Protein 4EYS (pdb70)

Solvent-accessible surface area: 13486 Å² total

Nearest PDB structures (foldseek):
  4eys-assembly1_A  TM=1.003E+00  e=1.070E-71  Streptococcus pneumoniae
  5f9m-assembly1_A  TM=9.099E-01  e=3.967E-35  Bacillus cereus ATCC 10987
  5f5x-assembly1_A  TM=9.094E-01  e=4.756E-35  Bacillus cereus ATCC 10987
  5jyb-assembly1_B  TM=9.057E-01  e=8.148E-34  Bacillus cereus ATCC 10987
  4e5s-assembly1_B  TM=8.377E-01  e=9.237E-24  Bacillus anthracis str. Ames

Structure (mmCIF, N/CA/C/O backbone):
data_4EYS
#
_entry.id   4EYS
#
_cell.length_a   97.998
_cell.length_b   97.998
_cell.length_c   79.805
_cell.angle_alpha   90.00
_cell.angle_beta   90.00
_cell.angle_gamma   120.00
#
_symmetry.space_group_name_H-M   'P 3 2 1'
#
loop_
_entity.id
_entity.type
_entity.pdbx_description
1 polymer 'MccC family protein'
2 non-polymer 'ADENOSINE MONOPHOSPHATE'
3 non-polymer 'ACETATE ION'
4 non-polymer 'SULFATE ION'
5 water water
#
loop_
_atom_site.group_PDB
_atom_site.id
_atom_site.type_symbol
_atom_site.label_atom_id
_atom_site.label_alt_id
_atom_site.label_comp_id
_atom_site.label_asym_id
_atom_site.label_entity_id
_atom_site.label_seq_id
_atom_site.pdbx_PDB_ins_code
_atom_site.Cartn_x
_atom_site.Cartn_y
_atom_site.Cartn_z
_atom_site.occupancy
_atom_site.B_iso_or_equiv
_atom_site.auth_seq_id
_atom_site.auth_comp_id
_atom_site.auth_asym_id
_atom_site.auth_atom_id
_atom_site.pdbx_PDB_model_num
ATOM 9 N N . VAL A 1 5 ? 39.157 -13.454 30.177 1.00 39.49 2 VAL A N 1
ATOM 10 C CA . VAL A 1 5 ? 38.229 -12.548 29.519 1.00 34.83 2 VAL A CA 1
ATOM 11 C C . VAL A 1 5 ? 37.068 -13.372 28.993 1.00 30.75 2 VAL A C 1
ATOM 12 O O . VAL A 1 5 ? 37.270 -14.334 28.268 1.00 32.74 2 VAL A O 1
ATOM 16 N N . SER A 1 6 ? 35.870 -12.941 29.324 1.00 30.69 3 SER A N 1
ATOM 17 C CA . SER A 1 6 ? 34.689 -13.486 28.711 1.00 34.06 3 SER A CA 1
ATOM 18 C C . SER A 1 6 ? 33.927 -12.469 27.837 1.00 34.10 3 SER A C 1
ATOM 19 O O . SER A 1 6 ? 33.771 -12.689 26.653 1.00 40.54 3 SER A O 1
ATOM 22 N N . THR A 1 7 ? 33.527 -11.342 28.430 1.00 31.91 4 THR A N 1
ATOM 23 C CA . THR A 1 7 ? 32.876 -10.281 27.631 1.00 29.75 4 THR A CA 1
ATOM 24 C C . THR A 1 7 ? 33.908 -9.218 27.225 1.00 26.80 4 THR A C 1
ATOM 25 O O . THR A 1 7 ? 34.658 -8.701 28.048 1.00 27.22 4 THR A O 1
ATOM 29 N N . ILE A 1 8 ? 33.856 -8.921 25.946 1.00 26.92 5 ILE A N 1
ATOM 30 C CA . ILE A 1 8 ? 34.784 -7.947 25.325 1.00 26.49 5 ILE A CA 1
ATOM 31 C C . ILE A 1 8 ? 33.899 -6.852 24.703 1.00 24.38 5 ILE A C 1
ATOM 32 O O . ILE A 1 8 ? 33.099 -7.111 23.867 1.00 25.52 5 ILE A O 1
ATOM 37 N N . GLY A 1 9 ? 34.131 -5.624 25.148 1.00 23.53 6 GLY A N 1
ATOM 38 C CA . GLY A 1 9 ? 33.340 -4.469 24.714 1.00 23.50 6 GLY A CA 1
ATOM 39 C C . GLY A 1 9 ? 34.128 -3.648 23.689 1.00 22.05 6 GLY A C 1
ATOM 40 O O . GLY A 1 9 ? 35.296 -3.283 23.946 1.00 24.30 6 GLY A O 1
ATOM 41 N N . ILE A 1 10 ? 33.482 -3.395 22.565 1.00 22.75 7 ILE A N 1
ATOM 42 C CA . ILE A 1 10 ? 34.112 -2.677 21.389 1.00 21.23 7 ILE A CA 1
ATOM 43 C C . ILE A 1 10 ? 33.664 -1.219 21.463 1.00 20.04 7 ILE A C 1
ATOM 44 O O . ILE A 1 10 ? 32.485 -0.935 21.577 1.00 22.00 7 ILE A O 1
ATOM 49 N N . VAL A 1 11 ? 34.656 -0.322 21.459 1.00 18.68 8 VAL A N 1
ATOM 50 C CA . VAL A 1 11 ? 34.377 1.117 21.535 1.00 20.52 8 VAL A CA 1
ATOM 51 C C . VAL A 1 11 ? 34.972 1.794 20.326 1.00 18.46 8 VAL A C 1
ATOM 52 O O . VAL A 1 11 ? 36.092 1.445 19.910 1.00 19.65 8 VAL A O 1
ATOM 56 N N . SER A 1 12 ? 34.244 2.814 19.826 1.00 18.20 9 SER A N 1
ATOM 57 C CA . SER A 1 12 ? 34.765 3.681 18.769 1.00 18.46 9 SER A CA 1
ATOM 58 C C . SER A 1 12 ? 35.111 5.044 19.423 1.00 18.08 9 SER A C 1
ATOM 59 O O . SER A 1 12 ? 34.223 5.844 19.650 1.00 21.75 9 SER A O 1
ATOM 62 N N . LEU A 1 13 ? 36.378 5.241 19.776 1.00 16.60 10 LEU A N 1
ATOM 63 C CA . LEU A 1 13 ? 36.751 6.489 20.429 1.00 16.85 10 LEU A CA 1
ATOM 64 C C . LEU A 1 13 ? 37.388 7.473 19.472 1.00 17.56 10 LEU A C 1
ATOM 65 O O . LEU A 1 13 ? 37.612 8.630 19.900 1.00 17.17 10 LEU A O 1
ATOM 70 N N . SER A 1 14 ? 37.659 7.085 18.244 1.00 15.94 11 SER A N 1
ATOM 71 C CA . SER A 1 14 ? 38.325 7.942 17.225 1.00 15.87 11 SER A CA 1
ATOM 72 C C . SER A 1 14 ? 37.376 7.963 15.993 1.00 17.82 11 SER A C 1
ATOM 73 O O . SER A 1 14 ? 36.269 8.468 16.112 1.00 19.49 11 SER A O 1
ATOM 76 N N . SER A 1 15 ? 37.756 7.319 14.887 1.00 16.89 12 SER A N 1
ATOM 77 C CA . SER A 1 15 ? 36.880 7.293 13.719 1.00 17.07 12 SER A CA 1
ATOM 78 C C . SER A 1 15 ? 35.682 6.434 13.996 1.00 18.71 12 SER A C 1
ATOM 79 O O . SER A 1 15 ? 35.783 5.355 14.626 1.00 20.12 12 SER A O 1
ATOM 82 N N . GLY A 1 16 ? 34.580 6.833 13.426 1.00 18.88 13 GLY A N 1
ATOM 83 C CA . GLY A 1 16 ? 33.343 6.022 13.443 1.00 18.76 13 GLY A CA 1
ATOM 84 C C . GLY A 1 16 ? 33.162 4.998 12.326 1.00 19.97 13 GLY A C 1
ATOM 85 O O . GLY A 1 16 ? 32.033 4.510 12.146 1.00 19.60 13 GLY A O 1
ATOM 86 N N . ILE A 1 17 ? 34.207 4.674 11.611 1.00 20.65 14 ILE A N 1
ATOM 87 C CA . ILE A 1 17 ? 34.147 3.799 10.408 1.00 20.45 14 ILE A CA 1
ATOM 88 C C . ILE A 1 17 ? 33.404 2.430 10.640 1.00 21.12 14 ILE A C 1
ATOM 89 O O . ILE A 1 17 ? 32.805 1.977 9.685 1.00 21.67 14 ILE A O 1
ATOM 94 N N . ILE A 1 18 ? 33.455 1.815 11.820 1.00 20.77 15 ILE A N 1
ATOM 95 C CA . ILE A 1 18 ? 33.015 0.380 11.893 1.00 21.01 15 ILE A CA 1
ATOM 96 C C . ILE A 1 18 ? 31.537 0.196 11.707 1.00 24.78 15 ILE A C 1
ATOM 97 O O . ILE A 1 18 ? 31.105 -0.905 11.422 1.00 24.32 15 ILE A O 1
ATOM 102 N N . GLY A 1 19 ? 30.778 1.255 11.821 1.00 22.25 16 GLY A N 1
ATOM 103 C CA . GLY A 1 19 ? 29.351 1.222 11.575 1.00 25.86 16 GLY A CA 1
ATOM 104 C C . GLY A 1 19 ? 28.910 1.362 10.101 1.00 27.33 16 GLY A C 1
ATOM 105 O O . GLY A 1 19 ? 27.739 1.261 9.797 1.00 31.65 16 GLY A O 1
ATOM 106 N N . GLU A 1 20 ? 29.847 1.609 9.216 1.00 24.13 17 GLU A N 1
ATOM 107 C CA . GLU A 1 20 ? 29.554 1.928 7.805 1.00 25.84 17 GLU A CA 1
ATOM 108 C C . GLU A 1 20 ? 29.315 0.662 7.006 1.00 27.34 17 GLU A C 1
ATOM 109 O O . GLU A 1 20 ? 29.969 -0.342 7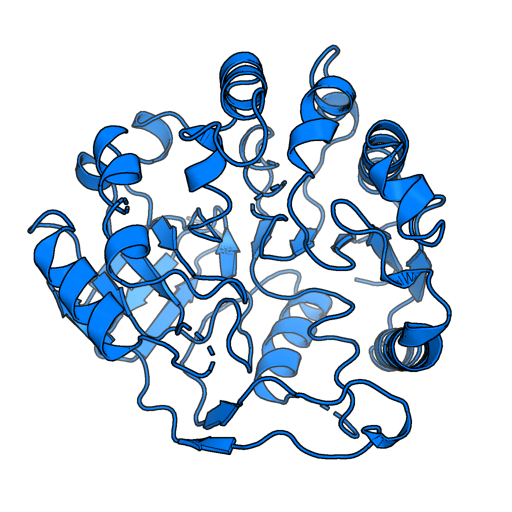.224 1.00 25.82 17 GLU A O 1
ATOM 115 N N . ASP A 1 21 ? 28.403 0.752 6.043 1.00 29.16 18 ASP A N 1
ATOM 116 C CA . ASP A 1 21 ? 28.131 -0.428 5.180 1.00 30.94 18 ASP A CA 1
ATOM 117 C C . ASP A 1 21 ? 29.355 -1.008 4.521 1.00 25.75 18 ASP A C 1
ATOM 118 O O . ASP A 1 21 ? 29.532 -2.253 4.447 1.00 27.21 18 ASP A O 1
ATOM 123 N N . PHE A 1 22 ? 30.239 -0.153 4.034 1.00 25.40 19 PHE A N 1
ATOM 124 C CA . PHE A 1 22 ? 31.350 -0.612 3.202 1.00 27.92 19 PHE A CA 1
ATOM 125 C C . PHE A 1 22 ? 32.446 -1.446 3.919 1.00 25.70 19 PHE A C 1
ATOM 126 O O . PHE A 1 22 ? 33.327 -1.975 3.243 1.00 25.52 19 PHE A O 1
ATOM 134 N N . VAL A 1 23 ? 32.424 -1.460 5.273 1.00 23.48 20 VAL A N 1
ATOM 135 C CA . VAL A 1 23 ? 33.271 -2.339 6.072 1.00 24.41 20 VAL A CA 1
ATOM 136 C C . VAL A 1 23 ? 32.522 -3.480 6.760 1.00 24.81 20 VAL A C 1
ATOM 137 O O . VAL A 1 23 ? 33.116 -4.232 7.525 1.00 25.50 20 VAL A O 1
ATOM 141 N N . LYS A 1 24 ? 31.221 -3.587 6.511 1.00 26.15 21 LYS A N 1
ATOM 142 C CA . LYS A 1 24 ? 30.381 -4.567 7.230 1.00 27.87 21 LYS A CA 1
ATOM 143 C C . LYS A 1 24 ? 30.899 -6.005 7.139 1.00 26.60 21 LYS A C 1
ATOM 144 O O . LYS A 1 24 ? 30.842 -6.750 8.099 1.00 27.82 21 LYS A O 1
ATOM 150 N N . HIS A 1 25 ? 31.419 -6.344 5.979 1.00 25.42 22 HIS A N 1
ATOM 151 C CA . HIS A 1 25 ? 32.009 -7.685 5.758 1.00 25.88 22 HIS A CA 1
ATOM 152 C C . HIS A 1 25 ? 33.199 -7.922 6.641 1.00 26.54 22 HIS A C 1
ATOM 153 O O . HIS A 1 25 ? 33.445 -9.003 7.124 1.00 28.72 22 HIS A O 1
ATOM 160 N N . GLU A 1 26 ? 33.976 -6.857 6.867 1.00 25.54 23 GLU A N 1
ATOM 161 C CA . GLU A 1 26 ? 35.117 -6.994 7.756 1.00 24.78 23 GLU A CA 1
ATOM 162 C C . GLU A 1 26 ? 34.682 -7.139 9.209 1.00 23.72 23 GLU A C 1
ATOM 163 O O . GLU A 1 26 ? 35.195 -7.952 9.961 1.00 25.12 23 GLU A O 1
ATOM 169 N N . VAL A 1 27 ? 33.774 -6.284 9.633 1.00 23.58 24 VAL A N 1
ATOM 170 C CA . VAL A 1 27 ? 33.253 -6.324 10.998 1.00 24.13 24 VAL A CA 1
ATOM 171 C C . VAL A 1 27 ? 32.618 -7.687 11.359 1.00 26.66 24 VAL A C 1
ATOM 172 O O . VAL A 1 27 ? 32.875 -8.234 12.433 1.00 26.72 24 VAL A O 1
ATOM 176 N N . ASP A 1 28 ? 31.836 -8.187 10.426 1.00 28.41 25 ASP A N 1
ATOM 177 C CA . ASP A 1 28 ? 31.096 -9.466 10.698 1.00 28.56 25 ASP A CA 1
ATOM 178 C C . ASP A 1 28 ? 32.096 -10.623 10.852 1.00 27.33 25 ASP A C 1
ATOM 179 O O . ASP A 1 28 ? 31.960 -11.451 11.733 1.00 27.10 25 ASP A O 1
ATOM 184 N N . LEU A 1 29 ? 33.171 -10.565 10.073 1.00 27.16 26 LEU A N 1
ATOM 185 C CA . LEU A 1 29 ? 34.318 -11.493 10.178 1.00 27.92 26 LEU A CA 1
ATOM 186 C C . LEU A 1 29 ? 34.984 -11.395 11.538 1.00 27.57 26 LEU A C 1
ATOM 187 O O . LEU A 1 29 ? 35.301 -12.396 12.191 1.00 28.04 26 LEU A O 1
ATOM 192 N N . GLY A 1 30 ? 35.266 -10.174 12.032 1.00 23.80 27 GLY A N 1
ATOM 193 C CA . GLY A 1 30 ? 35.892 -10.094 13.336 1.00 23.98 27 GLY A CA 1
ATOM 194 C C . GLY A 1 30 ? 35.053 -10.535 14.538 1.00 24.38 27 GLY A C 1
ATOM 195 O O . GLY A 1 30 ? 35.562 -11.083 15.511 1.00 28.89 27 GLY A O 1
ATOM 196 N N . ILE A 1 31 ? 33.786 -10.217 14.464 1.00 25.06 28 ILE A N 1
ATOM 197 C CA A ILE A 1 31 ? 32.757 -10.608 15.448 0.50 27.27 28 ILE A CA 1
ATOM 198 C CA B ILE A 1 31 ? 32.778 -10.618 15.447 0.50 27.54 28 ILE A CA 1
ATOM 199 C C . ILE A 1 31 ? 32.778 -12.146 15.584 1.00 27.91 28 ILE A C 1
ATOM 200 O O . ILE A 1 31 ? 32.831 -12.658 16.686 1.00 28.40 28 ILE A O 1
ATOM 209 N N . GLN A 1 32 ? 32.769 -12.800 14.439 1.00 27.82 29 GLN A N 1
ATOM 210 C CA . GLN A 1 32 ? 32.797 -14.315 14.376 1.00 32.25 29 GLN A CA 1
ATOM 211 C C . GLN A 1 32 ? 34.089 -14.839 14.968 1.00 30.26 29 GLN A C 1
ATOM 212 O O . GLN A 1 32 ? 34.111 -15.761 15.769 1.00 31.06 29 GLN A O 1
ATOM 218 N N . ARG A 1 33 ? 35.216 -14.183 14.649 1.00 28.35 30 ARG A N 1
ATOM 219 C CA . ARG A 1 33 ? 36.468 -14.592 15.254 1.00 29.62 30 ARG A CA 1
ATOM 220 C C . ARG A 1 33 ? 36.485 -14.452 16.772 1.00 29.46 30 ARG A C 1
ATOM 221 O O . ARG A 1 33 ? 37.099 -15.267 17.462 1.00 29.19 30 ARG A O 1
ATOM 229 N N . LEU A 1 34 ? 35.897 -13.364 17.315 1.00 28.21 31 LEU A N 1
ATOM 230 C CA . LEU A 1 34 ? 35.920 -13.148 18.740 1.00 27.51 31 LEU A CA 1
ATOM 231 C C . LEU A 1 34 ? 35.134 -14.284 19.419 1.00 30.24 31 LEU A C 1
ATOM 232 O O . LEU A 1 34 ? 35.534 -14.773 20.447 1.00 29.26 31 LEU A O 1
ATOM 237 N N . LYS A 1 35 ? 34.008 -14.601 18.829 1.00 29.08 32 LYS A N 1
ATOM 238 C CA . LYS A 1 35 ? 33.153 -15.749 19.276 1.00 30.51 32 LYS A CA 1
ATOM 239 C C . LYS A 1 35 ? 33.938 -17.064 19.283 1.00 31.20 32 LYS A C 1
ATOM 240 O O . LYS A 1 35 ? 33.978 -17.780 20.306 1.00 31.48 32 LYS A O 1
ATOM 246 N N . ASP A 1 36 ? 34.586 -17.308 18.169 1.00 30.81 33 ASP A N 1
ATOM 247 C CA . ASP A 1 36 ? 35.483 -18.510 17.983 1.00 34.19 33 ASP A CA 1
ATOM 248 C C . ASP A 1 36 ? 36.624 -18.606 18.983 1.00 38.43 33 ASP A C 1
ATOM 249 O O . ASP A 1 36 ? 37.117 -19.695 19.321 1.00 34.33 33 ASP A O 1
ATOM 254 N N . LEU A 1 37 ? 37.042 -17.460 19.501 1.00 34.52 34 LEU A N 1
ATOM 255 C CA . LEU A 1 37 ? 38.076 -17.416 20.546 1.00 32.75 34 LEU A CA 1
ATOM 256 C C . LEU A 1 37 ? 37.545 -17.609 21.982 1.00 33.57 34 LEU A C 1
ATOM 257 O O . LEU A 1 37 ? 38.297 -17.490 22.980 1.00 36.45 34 LEU A O 1
ATOM 262 N N . GLY A 1 38 ? 36.235 -17.828 22.077 1.00 34.00 35 GLY A N 1
ATOM 263 C CA . GLY A 1 38 ? 35.575 -18.003 23.343 1.00 33.31 35 GLY A CA 1
ATOM 264 C C . GLY A 1 38 ? 35.073 -16.759 24.027 1.00 33.94 35 GLY A C 1
ATOM 265 O O . GLY A 1 38 ? 34.773 -16.765 25.228 1.00 32.55 35 GLY A O 1
ATOM 266 N N . LEU A 1 39 ? 34.966 -15.686 23.244 1.00 32.03 36 LEU A N 1
ATOM 267 C CA . LEU A 1 39 ? 34.507 -14.403 23.798 1.00 28.56 36 LEU A CA 1
ATOM 268 C C . LEU A 1 39 ? 33.075 -14.088 23.456 1.00 28.57 36 LEU A C 1
ATOM 269 O O . LEU A 1 39 ? 32.507 -14.623 22.545 1.00 34.26 36 LEU A O 1
ATOM 274 N N . ASN A 1 40 ? 32.518 -13.194 24.242 1.00 31.46 37 ASN A N 1
ATOM 275 C CA . ASN A 1 40 ? 31.179 -12.621 24.038 1.00 29.89 37 ASN A CA 1
ATOM 276 C C . ASN A 1 40 ? 31.351 -11.113 23.632 1.00 27.66 37 ASN A C 1
ATOM 277 O O . ASN A 1 40 ? 31.483 -10.264 24.534 1.00 29.20 37 ASN A O 1
ATOM 282 N N . PRO A 1 41 ? 31.411 -10.847 22.330 1.00 29.66 38 PRO A N 1
ATOM 283 C CA . PRO A 1 41 ? 31.657 -9.467 21.885 1.00 27.23 38 PRO A CA 1
ATOM 284 C C . PRO A 1 41 ? 30.398 -8.664 21.934 1.00 31.52 38 PRO A C 1
ATOM 285 O O . PRO A 1 41 ? 29.323 -9.105 21.548 1.00 31.37 38 PRO A O 1
ATOM 289 N N . ILE A 1 42 ? 30.545 -7.481 22.494 1.00 26.69 39 ILE A N 1
ATOM 290 C CA . ILE A 1 42 ? 29.452 -6.538 22.528 1.00 25.15 39 ILE A CA 1
ATOM 291 C C . ILE A 1 42 ? 29.957 -5.188 22.064 1.00 27.71 39 ILE A C 1
ATOM 292 O O . ILE A 1 42 ? 31.110 -4.843 22.282 1.00 30.17 39 ILE A O 1
ATOM 297 N N . PHE A 1 43 ? 29.067 -4.484 21.392 1.00 25.43 40 PHE A N 1
ATOM 298 C CA . PHE A 1 43 ? 29.367 -3.102 20.975 1.00 24.93 40 PHE A CA 1
ATOM 299 C C . PHE A 1 43 ? 28.742 -2.150 21.955 1.00 26.24 40 PHE A C 1
ATOM 300 O O . PHE A 1 43 ? 27.581 -2.233 22.298 1.00 26.97 40 PHE A O 1
ATOM 308 N N . LEU A 1 44 ? 29.538 -1.187 22.403 1.00 22.86 41 LEU A N 1
ATOM 309 C CA . LEU A 1 44 ? 29.019 -0.183 23.274 1.00 22.53 41 LEU A CA 1
ATOM 310 C C . LEU A 1 44 ? 28.004 0.683 22.516 1.00 20.86 41 LEU A C 1
ATOM 311 O O . LEU A 1 44 ? 28.008 0.686 21.298 1.00 22.45 41 LEU A O 1
ATOM 316 N N . PRO A 1 45 ? 27.069 1.323 23.247 1.00 23.60 42 PRO A N 1
ATOM 317 C CA . PRO A 1 45 ? 25.820 1.835 22.601 1.00 24.34 42 PRO A CA 1
ATOM 318 C C . PRO A 1 45 ? 25.972 2.716 21.354 1.00 25.89 42 PRO A C 1
ATOM 319 O O . PRO A 1 45 ? 25.155 2.678 20.527 1.00 24.07 42 PRO A O 1
ATOM 323 N N . HIS A 1 46 ? 27.021 3.560 21.313 1.00 23.77 43 HIS A N 1
ATOM 324 C CA . HIS A 1 46 ? 27.247 4.486 20.182 1.00 22.09 43 HIS A CA 1
ATOM 325 C C . HIS A 1 46 ? 28.258 4.027 19.165 1.00 21.16 43 HIS A C 1
ATOM 326 O O . HIS A 1 46 ? 28.499 4.685 18.125 1.00 21.07 43 HIS A O 1
ATOM 333 N N . SER A 1 47 ? 28.894 2.849 19.410 1.00 22.59 44 SER A N 1
ATOM 334 C CA . SER A 1 47 ? 30.068 2.429 18.642 1.00 22.73 44 SER A CA 1
ATOM 335 C C . SER A 1 47 ? 29.868 2.156 17.173 1.00 21.29 44 SER A C 1
ATOM 336 O O . SER A 1 47 ? 30.797 2.194 16.388 1.00 21.28 44 SER A O 1
ATOM 339 N N . LEU A 1 48 ? 28.611 1.861 16.817 1.00 23.15 45 LEU A N 1
ATOM 340 C CA . LEU A 1 48 ? 28.221 1.559 15.470 1.00 23.73 45 LEU A CA 1
ATOM 341 C C . LEU A 1 48 ? 27.405 2.683 14.785 1.00 23.01 45 LEU A C 1
ATOM 342 O O . LEU A 1 48 ? 26.876 2.478 13.689 1.00 24.67 45 LEU A O 1
ATOM 347 N N . LYS A 1 49 ? 27.410 3.885 15.372 1.00 21.59 46 LYS A N 1
ATOM 348 C CA . LYS A 1 49 ? 26.574 4.980 14.845 1.00 23.01 46 LYS A CA 1
ATOM 349 C C . LYS A 1 49 ? 27.114 5.631 13.560 1.00 22.27 46 LYS A C 1
ATOM 350 O O . LYS A 1 49 ? 26.402 6.417 12.933 1.00 24.84 46 LYS A O 1
ATOM 356 N N . GLY A 1 50 ? 28.334 5.316 13.173 1.00 23.27 47 GLY A N 1
ATOM 357 C CA . GLY A 1 50 ? 28.900 5.710 11.906 1.00 20.43 47 GLY A CA 1
ATOM 358 C C . GLY A 1 50 ? 29.814 6.943 11.951 1.00 20.42 47 GLY A C 1
ATOM 359 O O . GLY A 1 50 ? 29.933 7.573 12.981 1.00 20.09 47 GLY A O 1
ATOM 360 N N . LEU A 1 51 ? 30.378 7.246 10.803 1.00 21.09 48 LEU A N 1
ATOM 361 C CA . LEU A 1 51 ? 31.458 8.270 10.717 1.00 19.45 48 LEU A CA 1
ATOM 362 C C . LEU A 1 51 ? 30.970 9.595 11.193 1.00 21.32 48 LEU A C 1
ATOM 363 O O . LEU A 1 51 ? 31.644 10.260 11.985 1.00 20.19 48 LEU A O 1
ATOM 368 N N . ASP A 1 52 ? 29.852 10.041 10.657 1.00 21.07 49 ASP A N 1
ATOM 369 C CA . ASP A 1 52 ? 29.430 11.416 10.924 1.00 21.81 49 ASP A CA 1
ATOM 370 C C . ASP A 1 52 ? 28.990 11.623 12.384 1.00 21.77 49 ASP A C 1
ATOM 371 O O . ASP A 1 52 ? 29.370 12.600 13.031 1.00 20.96 49 ASP A O 1
ATOM 376 N N . PHE A 1 53 ? 28.124 10.739 12.903 1.00 18.46 50 PHE A N 1
ATOM 377 C CA . PHE A 1 53 ? 27.656 10.842 14.253 1.00 21.48 50 PHE A CA 1
ATOM 378 C C . PHE A 1 53 ? 28.807 10.880 15.243 1.00 18.71 50 PHE A C 1
ATOM 379 O O . PHE A 1 53 ? 28.860 11.703 16.118 1.00 20.22 50 PHE A O 1
ATOM 387 N N . ILE A 1 54 ? 29.716 9.924 15.071 1.00 19.65 51 ILE A N 1
ATOM 388 C CA . ILE A 1 54 ? 30.857 9.763 16.015 1.00 18.25 51 ILE A CA 1
ATOM 389 C C . ILE A 1 54 ? 31.798 10.991 15.923 1.00 18.64 51 ILE A C 1
ATOM 390 O O . ILE A 1 54 ? 32.267 11.477 16.962 1.00 19.35 51 ILE A O 1
ATOM 395 N N . LYS A 1 55 ? 31.966 11.499 14.689 1.00 18.55 52 LYS A N 1
ATOM 396 C CA . LYS A 1 55 ? 32.804 12.710 14.551 1.00 18.78 52 LYS A CA 1
ATOM 397 C C . LYS A 1 55 ? 32.174 13.855 15.305 1.00 19.51 52 LYS A C 1
ATOM 398 O O . LYS A 1 55 ? 32.828 14.644 15.984 1.00 19.83 52 LYS A O 1
ATOM 404 N N . ASP A 1 56 ? 30.883 13.960 15.128 1.00 18.14 53 ASP A N 1
ATOM 405 C CA . ASP A 1 56 ? 30.168 15.125 15.673 1.00 18.92 53 ASP A CA 1
ATOM 406 C C . ASP A 1 56 ? 29.891 15.069 17.186 1.00 18.01 53 ASP A C 1
ATOM 407 O O . ASP A 1 56 ? 29.494 16.044 17.784 1.00 20.21 53 ASP A O 1
ATOM 412 N N . HIS A 1 57 ? 30.004 13.867 17.779 1.00 17.93 54 HIS A N 1
ATOM 413 C CA . HIS A 1 57 ? 29.619 13.632 19.179 1.00 19.18 54 HIS A CA 1
ATOM 414 C C . HIS A 1 57 ? 30.705 12.988 19.968 1.00 19.85 54 HIS A C 1
ATOM 415 O O . HIS A 1 57 ? 30.584 11.838 20.408 1.00 19.35 54 HIS A O 1
ATOM 422 N N . PRO A 1 58 ? 31.794 13.712 20.236 1.00 17.82 55 PRO A N 1
ATOM 423 C CA . PRO A 1 58 ? 32.848 13.150 21.144 1.00 19.42 55 PRO A CA 1
ATOM 424 C C . PRO A 1 58 ? 32.269 12.755 22.495 1.00 19.28 55 PRO A C 1
ATOM 425 O O . PRO A 1 58 ? 32.779 11.875 23.128 1.00 20.09 55 PRO A O 1
ATOM 429 N N . GLU A 1 59 ? 31.203 13.395 22.924 1.00 18.42 56 GLU A N 1
ATOM 430 C CA . GLU A 1 59 ? 30.569 13.169 24.238 1.00 19.94 56 GLU A CA 1
ATOM 431 C C . GLU A 1 59 ? 29.967 11.749 24.237 1.00 18.54 56 GLU A C 1
ATOM 432 O O . GLU A 1 59 ? 29.901 11.091 25.307 1.00 19.90 56 GLU A O 1
ATOM 438 N N . ALA A 1 60 ? 29.515 11.315 23.065 1.00 19.88 57 ALA A N 1
ATOM 439 C CA . ALA A 1 60 ? 28.927 9.953 22.959 1.00 19.21 57 ALA A CA 1
ATOM 440 C C . ALA A 1 60 ? 30.037 8.926 23.084 1.00 20.47 57 ALA A C 1
ATOM 441 O O . ALA A 1 60 ? 29.861 7.855 23.674 1.00 20.89 57 ALA A O 1
ATOM 443 N N . ARG A 1 61 ? 31.187 9.248 22.536 1.00 18.55 58 ARG A N 1
ATOM 444 C CA . ARG A 1 61 ? 32.333 8.370 22.658 1.00 18.20 58 ARG A CA 1
ATOM 445 C C . ARG A 1 61 ? 32.724 8.248 24.148 1.00 19.51 58 ARG A C 1
ATOM 446 O O . ARG A 1 61 ? 33.106 7.176 24.649 1.00 20.35 58 ARG A O 1
ATOM 454 N N . ALA A 1 62 ? 32.808 9.407 24.816 1.00 18.12 59 ALA A N 1
ATOM 455 C CA . ALA A 1 62 ? 33.163 9.490 26.232 1.00 16.60 59 ALA A CA 1
ATOM 456 C C . ALA A 1 62 ? 32.180 8.662 27.068 1.00 19.46 59 ALA A C 1
ATOM 457 O O . ALA A 1 62 ? 32.575 7.938 27.976 1.00 20.47 59 ALA A O 1
ATOM 459 N N . GLU A 1 63 ? 30.895 8.763 26.713 1.00 19.73 60 GLU A N 1
ATOM 460 C CA . GLU A 1 63 ? 29.798 8.034 27.415 1.00 22.00 60 GLU A CA 1
ATOM 461 C C . GLU A 1 63 ? 30.050 6.537 27.335 1.00 23.50 60 GLU A C 1
ATOM 462 O O . GLU A 1 63 ? 29.958 5.830 28.368 1.00 22.44 60 GLU A O 1
ATOM 468 N N . ASP A 1 64 ? 30.405 6.104 26.128 1.00 20.82 61 ASP A N 1
ATOM 469 C CA . ASP A 1 64 ? 30.716 4.678 25.835 1.00 21.97 61 ASP A CA 1
ATOM 470 C C . ASP A 1 64 ? 31.912 4.225 26.669 1.00 23.29 61 ASP A C 1
ATOM 471 O O . ASP A 1 64 ? 31.909 3.149 27.271 1.00 23.64 61 ASP A O 1
ATOM 476 N N . LEU A 1 65 ? 32.937 5.058 26.753 1.00 19.52 62 LEU A N 1
ATOM 477 C CA . LEU A 1 65 ? 34.134 4.650 27.516 1.00 19.59 62 LE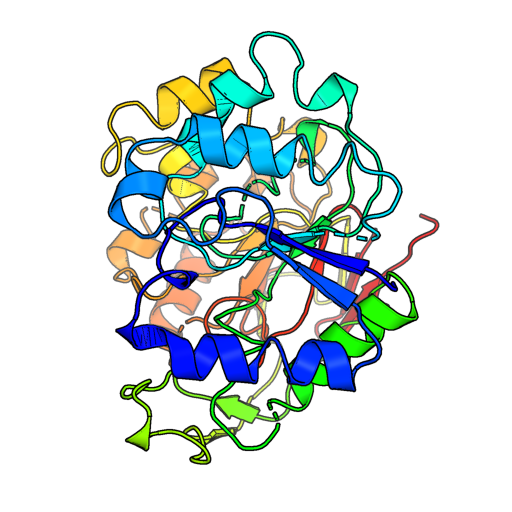U A CA 1
ATOM 478 C C . LEU A 1 65 ? 33.846 4.544 29.016 1.00 19.14 62 LEU A C 1
ATOM 479 O O . LEU A 1 65 ? 34.338 3.630 29.682 1.00 20.78 62 LEU A O 1
ATOM 484 N N . ILE A 1 66 ? 33.111 5.507 29.554 1.00 20.56 63 ILE A N 1
ATOM 485 C CA . ILE A 1 66 ? 32.736 5.570 30.946 1.00 19.45 63 ILE A CA 1
ATOM 486 C C . ILE A 1 66 ? 31.914 4.303 31.244 1.00 22.56 63 ILE A C 1
ATOM 487 O O . ILE A 1 66 ? 32.153 3.626 32.251 1.00 22.46 63 ILE A O 1
ATOM 492 N N A HIS A 1 67 ? 30.991 3.996 30.353 0.50 21.95 64 HIS A N 1
ATOM 493 N N B HIS A 1 67 ? 30.963 4.004 30.376 0.50 22.27 64 HIS A N 1
ATOM 494 C CA A HIS A 1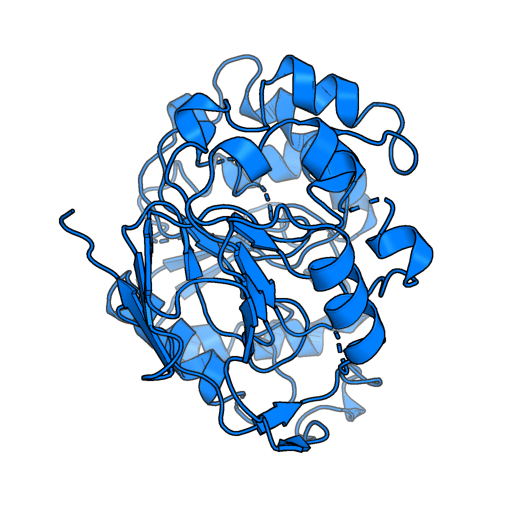 67 ? 30.143 2.782 30.515 0.50 23.78 64 HIS A CA 1
ATOM 495 C CA B HIS A 1 67 ? 30.118 2.775 30.529 0.50 24.30 64 HIS A CA 1
ATOM 496 C C A HIS A 1 67 ? 30.945 1.512 30.488 0.50 24.04 64 HIS A C 1
ATOM 497 C C B HIS A 1 67 ? 30.938 1.506 30.486 0.50 24.31 64 HIS A C 1
ATOM 498 O O A HIS A 1 67 ? 30.724 0.583 31.275 0.50 25.76 64 HIS A O 1
ATOM 499 O O B HIS A 1 67 ? 30.722 0.567 31.262 0.50 25.99 64 HIS A O 1
ATOM 512 N N . ALA A 1 68 ? 31.926 1.469 29.613 1.00 21.73 65 ALA A N 1
ATOM 513 C CA . ALA A 1 68 ? 32.785 0.255 29.433 1.00 22.09 65 ALA A CA 1
ATOM 514 C C . ALA A 1 68 ? 33.515 -0.013 30.735 1.00 25.10 65 ALA A C 1
ATOM 515 O O . ALA A 1 68 ? 33.707 -1.166 31.132 1.00 24.01 65 ALA A O 1
ATOM 517 N N . PHE A 1 69 ? 34.008 1.048 31.370 1.00 20.91 66 PHE A N 1
ATOM 518 C CA . PHE A 1 69 ? 34.790 0.903 32.643 1.00 22.78 66 PHE A CA 1
ATOM 519 C C . PHE A 1 69 ? 33.879 0.610 33.860 1.00 22.30 66 PHE A C 1
ATOM 520 O O . PHE A 1 69 ? 34.261 -0.115 34.826 1.00 22.94 66 PHE A O 1
ATOM 528 N N . SER A 1 70 ? 32.674 1.184 33.815 1.00 24.24 67 SER A N 1
ATOM 529 C CA . SER A 1 70 ? 31.760 1.140 34.924 1.00 24.16 67 SER A CA 1
ATOM 530 C C . SER A 1 70 ? 31.073 -0.230 35.022 1.00 26.38 67 SER A C 1
ATOM 531 O O . SER A 1 70 ? 30.636 -0.651 36.110 1.00 27.21 67 SER A O 1
ATOM 534 N N . ASP A 1 71 ? 30.883 -0.845 33.887 1.00 24.22 68 ASP A N 1
ATOM 535 C CA . ASP A 1 71 ? 30.096 -2.115 33.776 1.00 25.50 68 ASP A CA 1
ATOM 536 C C . ASP A 1 71 ? 30.974 -3.331 34.138 1.00 26.74 68 ASP A C 1
ATOM 537 O O . ASP A 1 71 ? 31.797 -3.782 33.368 1.00 26.35 68 ASP A O 1
ATOM 542 N N . ASP A 1 72 ? 30.691 -3.879 35.319 1.00 26.66 69 ASP A N 1
ATOM 543 C CA . ASP A 1 72 ? 31.508 -4.952 35.927 1.00 27.22 69 ASP A CA 1
ATOM 544 C C . ASP A 1 72 ? 31.512 -6.220 35.134 1.00 29.46 69 ASP A C 1
ATOM 545 O O . ASP A 1 72 ? 32.348 -7.106 35.358 1.00 30.82 69 ASP A O 1
ATOM 550 N N . SER A 1 73 ? 30.551 -6.355 34.261 1.00 26.77 70 SER A N 1
ATOM 551 C CA . SER A 1 73 ? 30.503 -7.505 33.373 1.00 31.37 70 SER A CA 1
ATOM 552 C C . SER A 1 73 ? 31.431 -7.426 32.174 1.00 34.89 70 SER A C 1
ATOM 553 O O . SER A 1 73 ? 31.661 -8.391 31.477 1.00 33.49 70 SER A O 1
ATOM 556 N N . ILE A 1 74 ? 31.948 -6.231 31.919 1.00 28.74 71 ILE A N 1
ATOM 557 C CA . ILE A 1 74 ? 32.829 -6.078 30.743 1.00 26.74 71 ILE A CA 1
ATOM 558 C C . ILE A 1 74 ? 34.221 -6.301 31.188 1.00 24.92 71 ILE A C 1
ATOM 559 O O . ILE A 1 74 ? 34.719 -5.599 32.057 1.00 27.73 71 ILE A O 1
ATOM 564 N N . ASP A 1 75 ? 34.848 -7.356 30.658 1.00 26.57 72 ASP A N 1
ATOM 565 C CA . ASP A 1 75 ? 36.174 -7.786 31.143 1.00 28.11 72 ASP A CA 1
ATOM 566 C C . ASP A 1 75 ? 37.346 -7.135 30.417 1.00 27.39 72 ASP A C 1
ATOM 567 O O . ASP A 1 75 ? 38.504 -7.067 30.902 1.00 31.85 72 ASP A O 1
ATOM 580 N N . ILE A 1 77 ? 38.199 -4.021 27.070 1.00 23.29 74 ILE A N 1
ATOM 581 C CA . ILE A 1 77 ? 37.766 -2.922 26.181 1.00 23.43 74 ILE A CA 1
ATOM 582 C C . ILE A 1 77 ? 38.739 -2.946 24.997 1.00 20.39 74 ILE A C 1
ATOM 583 O O . ILE A 1 77 ? 39.933 -2.822 25.160 1.00 21.11 74 ILE A O 1
ATOM 588 N N . LEU A 1 78 ? 38.165 -3.088 23.833 1.00 20.78 75 LEU A N 1
ATOM 589 C CA . LEU A 1 78 ? 38.871 -3.149 22.553 1.00 19.55 75 LEU A CA 1
ATOM 590 C C . LEU A 1 78 ? 38.462 -1.962 21.691 1.00 19.10 75 LEU A C 1
ATOM 591 O O . LEU A 1 78 ? 37.324 -1.798 21.324 1.00 20.56 75 LEU A O 1
ATOM 596 N N . CYS A 1 79 ? 39.441 -1.134 21.361 1.00 20.03 76 CYS A N 1
ATOM 597 C CA . CYS A 1 79 ? 39.174 -0.005 20.439 1.00 19.52 76 CYS A CA 1
ATOM 598 C C . CYS A 1 79 ? 38.941 -0.495 19.010 1.00 18.28 76 CYS A C 1
ATOM 599 O O . CYS A 1 79 ? 39.585 -1.432 18.497 1.00 19.67 76 CYS A O 1
ATOM 602 N N . ALA A 1 80 ? 37.948 0.106 18.406 1.00 19.72 77 ALA A N 1
ATOM 603 C CA . ALA A 1 80 ? 37.513 -0.231 17.041 1.00 21.37 77 ALA A CA 1
ATOM 604 C C . ALA A 1 80 ? 38.697 -0.010 16.039 1.00 20.94 77 ALA A C 1
ATOM 605 O O . ALA A 1 80 ? 39.054 -0.876 15.196 1.00 21.58 77 ALA A O 1
ATOM 607 N N . ILE A 1 81 ? 39.343 1.180 16.144 1.00 20.25 78 ILE A N 1
ATOM 608 C CA . ILE A 1 81 ? 40.238 1.730 15.154 1.00 19.66 78 ILE A CA 1
ATOM 609 C C . ILE A 1 81 ? 40.648 3.160 15.652 1.00 17.65 78 ILE A C 1
ATOM 610 O O . ILE A 1 81 ? 40.026 3.660 16.560 1.00 18.35 78 ILE A O 1
ATOM 615 N N . GLY A 1 82 ? 41.711 3.702 15.080 1.00 20.00 79 GLY A N 1
ATOM 616 C CA . GLY A 1 82 ? 42.192 5.062 15.397 1.00 20.01 79 GLY A CA 1
ATOM 617 C C . GLY A 1 82 ? 41.485 6.091 14.538 1.00 19.20 79 GLY A C 1
ATOM 618 O O . GLY A 1 82 ? 40.297 5.953 14.210 1.00 19.08 79 GLY A O 1
ATOM 619 N N . GLY A 1 83 ? 42.212 7.159 14.274 1.00 19.57 80 GLY A N 1
ATOM 620 C CA . GLY A 1 83 ? 41.620 8.342 13.725 1.00 20.29 80 GLY A CA 1
ATOM 621 C C . GLY A 1 83 ? 42.526 9.473 14.085 1.00 19.11 80 GLY A C 1
ATOM 622 O O . GLY A 1 83 ? 43.695 9.292 14.105 1.00 19.93 80 GLY A O 1
ATOM 623 N N . ASP A 1 84 ? 41.947 10.610 14.397 1.00 18.22 81 ASP A N 1
ATOM 624 C CA . ASP A 1 84 ? 42.779 11.730 14.817 1.00 18.01 81 ASP A CA 1
ATOM 625 C C . ASP A 1 84 ? 42.198 12.738 15.800 1.00 18.70 81 ASP A C 1
ATOM 626 O O . ASP A 1 84 ? 42.839 13.723 16.059 1.00 20.06 81 ASP A O 1
ATOM 631 N N . ASP A 1 85 ? 41.029 12.473 16.365 1.00 18.35 82 ASP A N 1
ATOM 632 C CA . ASP A 1 85 ? 40.411 13.475 17.214 1.00 19.30 82 ASP A CA 1
ATOM 633 C C . ASP A 1 85 ? 39.934 13.046 18.594 1.00 18.42 82 ASP A C 1
ATOM 634 O O . ASP A 1 85 ? 39.132 13.721 19.178 1.00 17.70 82 ASP A O 1
ATOM 639 N N . THR A 1 86 ? 40.424 11.919 19.099 1.00 15.49 83 THR A N 1
ATOM 640 C CA . THR A 1 86 ? 39.950 11.507 20.419 1.00 16.19 83 THR A CA 1
ATOM 641 C C . THR A 1 86 ? 40.278 12.472 21.566 1.00 17.05 83 THR A C 1
ATOM 642 O O . THR A 1 86 ? 39.719 12.407 22.625 1.00 17.06 83 THR A O 1
ATOM 646 N N . TYR A 1 87 ? 41.258 13.369 21.352 1.00 16.99 84 TYR A N 1
ATOM 647 C CA . TYR A 1 87 ? 41.498 14.467 22.317 1.00 16.24 84 TYR A CA 1
ATOM 648 C C . TYR A 1 87 ? 40.217 15.207 22.697 1.00 15.48 84 TYR A C 1
ATOM 649 O O . TYR A 1 87 ? 40.090 15.734 23.825 1.00 16.65 84 TYR A O 1
ATOM 658 N N . ARG A 1 88 ? 39.283 15.249 21.766 1.00 15.45 85 ARG A N 1
ATOM 659 C CA . ARG A 1 88 ? 38.021 15.955 22.019 1.00 15.52 85 ARG A CA 1
ATOM 660 C C . ARG A 1 88 ? 37.166 15.359 23.167 1.00 16.46 85 ARG A C 1
ATOM 661 O O . ARG A 1 88 ? 36.288 16.016 23.747 1.00 17.77 85 ARG A O 1
ATOM 669 N N . LEU A 1 89 ? 37.473 14.106 23.546 1.00 16.72 86 LEU A N 1
ATOM 670 C CA . LEU A 1 89 ? 36.779 13.536 24.659 1.00 16.86 86 LEU A CA 1
ATOM 671 C C . LEU A 1 89 ? 37.176 14.135 26.019 1.00 14.92 86 LEU A C 1
ATOM 672 O O . LEU A 1 89 ? 36.513 13.988 27.027 1.00 17.24 86 LEU A O 1
ATOM 677 N N . LEU A 1 90 ? 38.314 14.832 26.078 1.00 16.72 87 LEU A N 1
ATOM 678 C CA . LEU A 1 90 ? 38.887 15.253 27.351 1.00 18.05 87 LEU A CA 1
ATOM 679 C C . LEU A 1 90 ? 37.891 15.927 28.280 1.00 16.90 87 LEU A C 1
ATOM 680 O O . LEU A 1 90 ? 37.811 15.588 29.430 1.00 17.32 87 LEU A O 1
ATOM 685 N N . PRO A 1 91 ? 37.168 16.990 27.845 1.00 18.21 88 PRO A N 1
ATOM 686 C CA . PRO A 1 91 ? 36.280 17.609 28.824 1.00 17.48 88 PRO A CA 1
ATOM 687 C C . PRO A 1 91 ? 35.161 16.731 29.389 1.00 19.38 88 PRO A C 1
ATOM 688 O O . PRO A 1 91 ? 34.802 16.860 30.559 1.00 20.50 88 PRO A O 1
ATOM 692 N N . TYR A 1 92 ? 34.718 15.809 28.568 1.00 18.72 89 TYR A N 1
ATOM 693 C CA . TYR A 1 92 ? 33.634 14.914 28.942 1.00 20.02 89 TYR A CA 1
ATOM 694 C C . TYR A 1 92 ? 34.161 13.789 29.880 1.00 22.01 89 TYR A C 1
ATOM 695 O O . TYR A 1 92 ? 33.371 13.128 30.535 1.00 21.87 89 TYR A O 1
ATOM 704 N N . LEU A 1 93 ? 35.477 13.602 29.904 1.00 18.90 90 LEU A N 1
ATOM 705 C CA . LEU A 1 93 ? 36.112 12.572 30.780 1.00 20.33 90 LEU A CA 1
ATOM 706 C C . LEU A 1 93 ? 36.688 13.139 32.066 1.00 19.70 90 LEU A C 1
ATOM 707 O O . LEU A 1 93 ? 36.746 12.481 33.086 1.00 20.98 90 LEU A O 1
ATOM 712 N N . PHE A 1 94 ? 37.184 14.374 32.023 1.00 19.64 91 PHE A N 1
ATOM 713 C CA . PHE A 1 94 ? 37.944 14.954 33.079 1.00 19.74 91 PHE A CA 1
ATOM 714 C C . PHE A 1 94 ? 37.344 16.166 33.793 1.00 21.97 91 PHE A C 1
ATOM 715 O O . PHE A 1 94 ? 37.762 16.441 34.905 1.00 24.55 91 PHE A O 1
ATOM 723 N N . GLU A 1 95 ? 36.377 16.865 33.219 1.00 21.25 92 GLU A N 1
ATOM 724 C CA . GLU A 1 95 ? 36.062 18.165 33.822 1.00 22.51 92 GLU A CA 1
ATOM 725 C C . GLU A 1 95 ? 35.521 18.053 35.228 1.00 25.50 92 GLU A C 1
ATOM 726 O O . GLU A 1 95 ? 35.794 18.907 36.092 1.00 28.24 92 GLU A O 1
ATOM 732 N N . ASN A 1 96 ? 34.701 17.042 35.410 1.00 23.51 93 ASN A N 1
ATOM 733 C CA . ASN A 1 96 ? 34.134 16.732 36.770 1.00 26.25 93 ASN A CA 1
ATOM 734 C C . ASN A 1 96 ? 34.465 15.321 37.220 1.00 24.53 93 ASN A C 1
ATOM 735 O O . ASN A 1 96 ? 33.645 14.594 37.801 1.00 27.65 93 ASN A O 1
ATOM 740 N N . ASP A 1 97 ? 35.683 14.936 36.875 1.00 24.55 94 ASP A N 1
ATOM 741 C CA . ASP A 1 97 ? 36.178 13.581 37.246 1.00 26.04 94 ASP A CA 1
ATOM 742 C C . ASP A 1 97 ? 35.306 12.422 36.803 1.00 24.80 94 ASP A C 1
ATOM 743 O O . ASP A 1 97 ? 35.236 11.380 37.456 1.00 23.39 94 ASP A O 1
ATOM 748 N N . GLN A 1 98 ? 34.635 12.576 35.669 1.00 23.59 95 GLN A N 1
ATOM 749 C CA . GLN A 1 98 ? 33.693 11.571 35.198 1.00 22.30 95 GLN A CA 1
ATOM 750 C C . GLN A 1 98 ? 34.307 10.195 35.035 1.00 23.42 95 GLN A C 1
ATOM 751 O O . GLN A 1 98 ? 33.739 9.162 35.465 1.00 24.57 95 GLN A O 1
ATOM 757 N N . LEU A 1 99 ? 35.455 10.191 34.411 1.00 20.69 96 LEU A N 1
ATOM 758 C CA . LEU A 1 99 ? 36.124 8.898 34.144 1.00 19.08 96 LEU A CA 1
ATOM 759 C C . LEU A 1 99 ? 36.732 8.359 35.475 1.00 21.27 96 LEU A C 1
ATOM 760 O O . LEU A 1 99 ? 36.672 7.152 35.738 1.00 22.19 96 LEU A O 1
ATOM 765 N N . GLN A 1 100 ? 37.361 9.239 36.237 1.00 20.78 97 GLN A N 1
ATOM 766 C CA . GLN A 1 100 ? 37.952 8.873 37.548 1.00 21.20 97 GLN A CA 1
ATOM 767 C C . GLN A 1 100 ? 36.969 8.146 38.442 1.00 22.90 97 GLN A C 1
ATOM 768 O O . GLN A 1 100 ? 37.315 7.163 39.129 1.00 24.10 97 GLN A O 1
ATOM 774 N N . LYS A 1 101 ? 35.716 8.553 38.375 1.00 23.78 98 LYS A N 1
ATOM 775 C CA . LYS A 1 101 ? 34.712 8.030 39.266 1.00 24.81 98 LYS A CA 1
ATOM 776 C C . LYS A 1 101 ? 34.458 6.543 39.022 1.00 24.90 98 LYS A C 1
ATOM 777 O O . LYS A 1 101 ? 34.156 5.814 39.977 1.00 24.84 98 LYS A O 1
ATOM 783 N N . VAL A 1 102 ? 34.662 6.091 37.778 1.00 21.94 99 VAL A N 1
ATOM 784 C CA . VAL A 1 102 ? 34.334 4.709 37.332 1.00 22.56 99 VAL A CA 1
ATOM 785 C C . VAL A 1 102 ? 35.560 3.889 37.009 1.00 21.49 99 VAL A C 1
ATOM 786 O O . VAL A 1 102 ? 35.456 2.661 36.778 1.00 23.05 99 VAL A O 1
ATOM 790 N N . ILE A 1 103 ? 36.710 4.543 36.946 1.00 21.52 100 ILE A N 1
ATOM 791 C CA . ILE A 1 103 ? 37.932 3.902 36.466 1.00 22.71 100 ILE A CA 1
ATOM 792 C C . ILE A 1 103 ? 38.359 2.724 37.358 1.00 23.73 100 ILE A C 1
ATOM 793 O O . ILE A 1 103 ? 38.269 2.799 38.571 1.00 22.03 100 ILE A O 1
ATOM 798 N N . LYS A 1 104 ? 38.881 1.689 36.698 1.00 23.62 101 LYS A N 1
ATOM 799 C CA . LYS A 1 104 ? 39.537 0.561 37.387 1.00 24.58 101 LYS A CA 1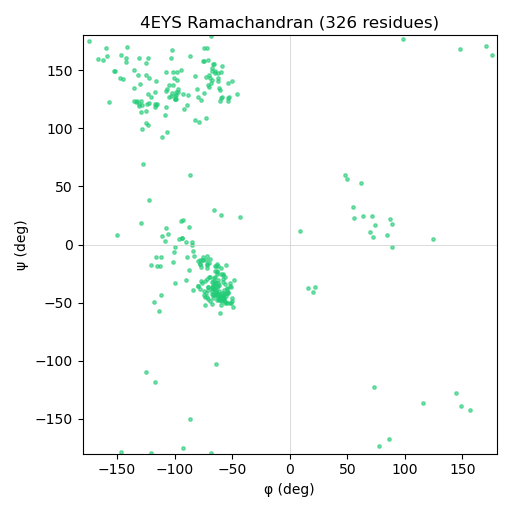
ATOM 800 C C . LYS A 1 104 ? 40.436 -0.175 36.425 1.00 24.97 101 LYS A C 1
ATOM 801 O O . LYS A 1 104 ? 40.379 0.013 35.208 1.00 22.85 101 LYS A O 1
ATOM 807 N N . GLN A 1 105 ? 41.250 -1.070 36.961 1.00 24.12 102 GLN A N 1
ATOM 808 C CA . GLN A 1 105 ? 42.123 -1.883 36.145 1.00 22.99 102 GLN A CA 1
ATOM 809 C C . GLN A 1 105 ? 41.260 -2.930 35.402 1.00 27.69 102 GLN A C 1
ATOM 810 O O . GLN A 1 105 ? 40.730 -3.868 35.966 1.00 32.49 102 GLN A O 1
ATOM 816 N N . LYS A 1 106 ? 41.132 -2.744 34.113 1.00 22.54 103 LYS A N 1
ATOM 817 C CA . LYS A 1 106 ? 40.403 -3.588 33.180 1.00 23.00 103 LYS A CA 1
ATOM 818 C C . LYS A 1 106 ? 41.266 -3.511 31.880 1.00 23.24 103 LYS A C 1
ATOM 819 O O . LYS A 1 106 ? 41.871 -2.455 31.592 1.00 22.85 103 LYS A O 1
ATOM 825 N N . ILE A 1 107 ? 41.407 -4.600 31.140 1.00 21.66 104 ILE A N 1
ATOM 826 C CA . ILE A 1 107 ? 42.204 -4.639 29.895 1.00 21.23 104 ILE A CA 1
ATOM 827 C C . ILE A 1 107 ? 41.640 -3.619 28.912 1.00 20.60 104 ILE A C 1
ATOM 828 O O . ILE A 1 107 ? 40.462 -3.597 28.657 1.00 21.75 104 ILE A O 1
ATOM 833 N N . PHE A 1 108 ? 42.532 -2.755 28.419 1.00 20.12 105 PHE A N 1
ATOM 834 C CA . PHE A 1 108 ? 42.229 -1.734 27.390 1.00 20.61 105 PHE A CA 1
ATOM 835 C C . PHE A 1 108 ? 43.274 -1.879 26.311 1.00 17.59 105 PHE A C 1
ATOM 836 O O . PHE A 1 108 ? 44.485 -1.709 26.591 1.00 19.62 105 PHE A O 1
ATOM 844 N N . LEU A 1 109 ? 42.802 -2.092 25.052 1.00 18.04 106 LEU A N 1
ATOM 845 C CA . LEU A 1 109 ? 43.657 -2.361 23.941 1.00 18.39 106 LEU A CA 1
ATOM 846 C C . LEU A 1 109 ? 43.306 -1.514 22.714 1.00 17.38 106 LEU A C 1
ATOM 847 O O . LEU A 1 109 ? 42.167 -1.419 22.302 1.00 19.33 106 LEU A O 1
ATOM 852 N N . GLY A 1 110 ? 44.306 -0.793 22.251 1.00 17.75 107 GLY A N 1
ATOM 853 C CA . GLY A 1 110 ? 44.237 -0.015 20.977 1.00 17.84 107 GLY A CA 1
ATOM 854 C C . GLY A 1 110 ? 45.545 0.630 20.592 1.00 16.52 107 GLY A C 1
ATOM 855 O O . GLY A 1 110 ? 46.567 0.469 21.263 1.00 18.22 107 GLY A O 1
ATOM 856 N N . PHE A 1 111 ? 45.580 1.260 19.405 1.00 17.39 108 PHE A N 1
ATOM 857 C CA . PHE A 1 111 ? 46.768 1.971 18.979 1.00 16.71 108 PHE A CA 1
ATOM 858 C C . PHE A 1 111 ? 46.445 3.198 18.133 1.00 17.61 108 PHE A C 1
ATOM 859 O O . PHE A 1 111 ? 45.321 3.524 17.958 1.00 19.83 108 PHE A O 1
ATOM 867 N N . SER A 1 112 ? 47.501 3.868 17.692 1.00 19.42 109 SER A N 1
ATOM 868 C CA . SER A 1 112 ? 47.361 5.016 16.767 1.00 21.28 109 SER A CA 1
ATOM 869 C C . SER A 1 112 ? 46.805 6.247 17.534 1.00 20.11 109 SER A C 1
ATOM 870 O O . SER A 1 112 ? 47.383 6.602 18.583 1.00 19.62 109 SER A O 1
ATOM 873 N N . ASP A 1 113 ? 45.673 6.848 17.142 1.00 18.06 110 ASP A N 1
ATOM 874 C CA . ASP A 1 113 ? 45.082 8.003 17.886 1.00 18.77 110 ASP A CA 1
ATOM 875 C C . ASP A 1 113 ? 44.817 7.570 19.339 1.00 18.54 110 ASP A C 1
ATOM 876 O O . ASP A 1 113 ? 44.708 8.369 20.216 1.00 16.60 110 ASP A O 1
ATOM 881 N N . THR A 1 114 ? 44.545 6.260 19.527 1.00 17.59 111 THR A N 1
ATOM 882 C CA . THR A 1 114 ? 44.297 5.725 20.882 1.00 17.10 111 THR A CA 1
ATOM 883 C C . THR A 1 114 ? 45.415 5.995 21.882 1.00 14.93 111 THR A C 1
ATOM 884 O O . THR A 1 114 ? 45.189 5.984 23.102 1.00 17.13 111 THR A O 1
ATOM 888 N N . THR A 1 115 ? 46.575 6.336 21.343 1.00 16.70 112 THR A N 1
ATOM 889 C CA . THR A 1 115 ? 47.677 6.877 22.117 1.00 18.26 112 THR A CA 1
ATOM 890 C C . THR A 1 115 ? 47.187 7.926 23.121 1.00 15.49 112 THR A C 1
ATOM 891 O O . THR A 1 115 ? 47.580 7.916 24.225 1.00 15.97 112 THR A O 1
ATOM 903 N N . ASN A 1 117 ? 44.211 8.223 24.388 1.00 15.88 114 ASN A N 1
ATOM 904 C CA . ASN A 1 117 ? 43.472 7.512 25.410 1.00 16.50 114 ASN A CA 1
ATOM 905 C C . ASN A 1 117 ? 44.380 6.734 26.402 1.00 16.50 114 ASN A C 1
ATOM 906 O O . ASN A 1 117 ? 44.124 6.671 27.551 1.00 16.96 114 ASN A O 1
ATOM 911 N N . HIS A 1 118 ? 45.451 6.180 25.895 1.00 17.01 115 HIS A N 1
ATOM 912 C CA . HIS A 1 118 ? 46.445 5.542 26.719 1.00 17.41 115 HIS A CA 1
ATOM 913 C C . HIS A 1 118 ? 47.023 6.517 27.718 1.00 17.78 115 HIS A C 1
ATOM 914 O O . HIS A 1 118 ? 47.190 6.203 28.900 1.00 17.58 115 HIS A O 1
ATOM 921 N N . LEU A 1 119 ? 47.299 7.760 27.276 1.00 17.23 116 LEU A N 1
ATOM 922 C CA . LEU A 1 119 ? 47.752 8.766 28.184 1.00 18.01 116 LEU A CA 1
ATOM 923 C C . LEU A 1 119 ? 46.695 9.175 29.242 1.00 16.96 116 LEU A C 1
ATOM 924 O O . LEU A 1 119 ? 47.011 9.425 30.426 1.00 16.69 116 LEU A O 1
ATOM 937 N N . LEU A 1 121 ? 44.387 7.237 30.404 1.00 17.89 118 LEU A N 1
ATOM 938 C CA . LEU A 1 121 ? 44.282 6.132 31.372 1.00 20.78 118 LEU A CA 1
ATOM 939 C C . LEU A 1 121 ? 45.507 6.022 32.307 1.00 19.75 118 LEU A C 1
ATOM 940 O O . LEU A 1 121 ? 45.373 5.788 33.540 1.00 18.27 118 LEU A O 1
ATOM 945 N N . HIS A 1 122 ? 46.678 6.287 31.757 1.00 18.34 119 HIS A N 1
ATOM 946 C CA . HIS A 1 122 ? 47.861 6.424 32.541 1.00 18.64 119 HIS A CA 1
ATOM 947 C C . HIS A 1 122 ? 47.710 7.468 33.623 1.00 19.89 119 HIS A C 1
ATOM 948 O O . HIS A 1 122 ? 48.077 7.238 34.747 1.00 20.15 119 HIS A O 1
ATOM 955 N N . LYS A 1 123 ? 47.132 8.600 33.275 1.00 19.27 120 LYS A N 1
ATOM 956 C CA . LYS A 1 123 ? 46.920 9.689 34.217 1.00 19.54 120 LYS A CA 1
ATOM 957 C C . LYS A 1 123 ? 46.125 9.232 35.436 1.00 20.45 120 LYS A C 1
ATOM 958 O O . LYS A 1 123 ? 46.334 9.713 36.544 1.00 22.58 120 LYS A O 1
ATOM 964 N N . LEU A 1 124 ? 45.220 8.313 35.169 1.00 19.65 121 LEU A N 1
ATOM 965 C CA . LEU A 1 124 ? 44.279 7.774 36.172 1.00 21.29 121 LEU A CA 1
ATOM 966 C C . LEU A 1 124 ? 44.790 6.496 36.846 1.00 22.16 121 LEU A C 1
ATOM 967 O O . LEU A 1 124 ? 44.086 5.903 37.642 1.00 24.52 121 LEU A O 1
ATOM 972 N N . GLY A 1 125 ? 46.013 6.116 36.537 1.00 21.80 122 GLY A N 1
ATOM 973 C CA . GLY A 1 125 ? 46.704 5.051 37.224 1.00 22.06 122 GLY A CA 1
ATOM 974 C C . GLY A 1 125 ? 46.472 3.659 36.701 1.00 23.74 122 GLY A C 1
ATOM 975 O O . GLY A 1 125 ? 46.724 2.685 37.443 1.00 28.12 122 GLY A O 1
ATOM 976 N N . ILE A 1 126 ? 46.047 3.551 35.452 1.00 21.11 123 ILE A N 1
ATOM 977 C CA . ILE A 1 126 ? 45.653 2.285 34.773 1.00 21.40 123 ILE A CA 1
ATOM 978 C C . ILE A 1 126 ? 46.798 1.839 33.844 1.00 26.59 123 ILE A C 1
ATOM 979 O O . ILE A 1 126 ? 47.387 2.644 33.065 1.00 24.80 123 ILE A O 1
ATOM 984 N N . LYS A 1 127 ? 47.164 0.563 33.983 1.00 19.55 124 LYS A N 1
ATOM 985 C CA . LYS A 1 127 ? 48.029 -0.086 33.060 1.00 20.16 124 LYS A CA 1
ATOM 986 C C . LYS A 1 127 ? 47.286 -0.529 31.811 1.00 22.87 124 LYS A C 1
ATOM 987 O O . LYS A 1 127 ? 46.263 -1.158 31.874 1.00 25.07 124 LYS A O 1
ATOM 993 N N . THR A 1 128 ? 47.776 -0.141 30.651 1.00 18.44 125 THR A N 1
ATOM 994 C CA . THR A 1 128 ? 47.047 -0.430 29.398 1.00 19.34 125 THR A CA 1
ATOM 995 C C . THR A 1 128 ? 47.888 -1.277 28.436 1.00 18.53 125 THR A C 1
ATOM 996 O O . THR A 1 128 ? 49.083 -1.569 28.700 1.00 19.01 125 THR A O 1
ATOM 1000 N N . PHE A 1 129 ? 47.303 -1.568 27.299 1.00 19.03 126 PHE A N 1
ATOM 1001 C CA . PHE A 1 129 ? 47.935 -2.408 26.269 1.00 18.53 126 PHE A CA 1
ATOM 1002 C C . PHE A 1 129 ? 47.873 -1.804 24.880 1.00 15.65 126 PHE A C 1
ATOM 1003 O O . PHE A 1 129 ? 46.784 -1.498 24.404 1.00 18.22 126 PHE A O 1
ATOM 1011 N N . TYR A 1 130 ? 49.031 -1.597 24.319 1.00 16.99 127 TYR A N 1
ATOM 1012 C CA . TYR A 1 130 ? 49.206 -0.898 23.044 1.00 16.57 127 TYR A CA 1
ATOM 1013 C C . TYR A 1 130 ? 49.435 -1.880 21.907 1.00 17.49 127 TYR A C 1
ATOM 1014 O O . TYR A 1 130 ? 50.300 -2.785 22.007 1.00 20.88 127 TYR A O 1
ATOM 1023 N N . GLY A 1 131 ? 48.778 -1.626 20.771 1.00 17.58 128 GLY A N 1
ATOM 1024 C CA . GLY A 1 131 ? 49.257 -2.131 19.510 1.00 17.93 128 GLY A CA 1
ATOM 1025 C C . GLY A 1 131 ? 48.402 -2.978 18.588 1.00 15.04 128 GLY A C 1
ATOM 1026 O O . GLY A 1 131 ? 48.791 -3.226 17.464 1.00 17.85 128 GLY A O 1
ATOM 1027 N N . GLN A 1 132 ? 47.140 -3.156 18.951 1.00 19.19 129 GLN A N 1
ATOM 1028 C CA . GLN A 1 132 ? 46.175 -3.843 18.111 1.00 18.29 129 GLN A CA 1
ATOM 1029 C C . GLN A 1 132 ? 44.820 -3.151 18.222 1.00 18.49 129 GLN A C 1
ATOM 1030 O O . GLN A 1 132 ? 44.529 -2.540 19.276 1.00 17.77 129 GLN A O 1
ATOM 1036 N N . SER A 1 133 ? 43.975 -3.315 17.219 1.00 18.74 130 SER A N 1
ATOM 1037 C CA . SER A 1 133 ? 42.604 -2.877 17.276 1.00 20.13 130 SER A CA 1
ATOM 1038 C C . SER A 1 133 ? 41.667 -3.857 16.616 1.00 20.03 130 SER A C 1
ATOM 1039 O O . SER A 1 133 ? 42.126 -4.745 15.938 1.00 20.42 130 SER A O 1
ATOM 1042 N N . PHE A 1 134 ? 40.404 -3.642 16.807 1.00 20.78 131 PHE A N 1
ATOM 1043 C CA . PHE A 1 134 ? 39.386 -4.559 16.215 1.00 20.35 131 PHE A CA 1
ATOM 1044 C C . PHE A 1 134 ? 39.464 -4.614 14.702 1.00 21.48 131 PHE A C 1
ATOM 1045 O O . PHE A 1 134 ? 39.729 -5.645 14.106 1.00 21.43 131 PHE A O 1
ATOM 1053 N N . LEU A 1 135 ? 39.301 -3.447 14.061 1.00 19.94 132 LEU A N 1
ATOM 1054 C CA . LEU A 1 135 ? 39.319 -3.404 12.599 1.00 20.19 132 LEU A CA 1
ATOM 1055 C C . LEU A 1 135 ? 40.637 -3.799 11.991 1.00 22.02 132 LEU A C 1
ATOM 1056 O O . LEU A 1 135 ? 40.692 -4.472 10.994 1.00 23.45 132 LEU A O 1
ATOM 1061 N N . ALA A 1 136 ? 41.723 -3.326 12.573 1.00 20.32 133 ALA A N 1
ATOM 1062 C CA . ALA A 1 136 ? 43.043 -3.529 12.015 1.00 21.41 133 ALA A CA 1
ATOM 1063 C C . ALA A 1 136 ? 43.571 -4.984 12.117 1.00 21.44 133 ALA A C 1
ATOM 1064 O O . ALA A 1 136 ? 44.282 -5.447 11.220 1.00 23.93 133 ALA A O 1
ATOM 1066 N N . ASP A 1 137 ? 43.236 -5.648 13.229 1.00 20.66 134 ASP A N 1
ATOM 1067 C CA . ASP A 1 137 ? 43.881 -6.965 13.572 1.00 23.49 134 ASP A CA 1
ATOM 1068 C C . ASP A 1 137 ? 42.881 -8.115 13.632 1.00 23.40 134 ASP A C 1
ATOM 1069 O O . ASP A 1 137 ? 43.076 -9.167 13.014 1.00 23.37 134 ASP A O 1
ATOM 1074 N N . ILE A 1 138 ? 41.825 -7.883 14.342 1.00 23.42 135 ILE A N 1
ATOM 1075 C CA . ILE A 1 138 ? 40.814 -8.950 14.601 1.00 23.60 135 ILE A CA 1
ATOM 1076 C C . ILE A 1 138 ? 40.028 -9.231 13.304 1.00 26.02 135 ILE A C 1
ATOM 1077 O O . ILE A 1 138 ? 39.615 -10.383 12.995 1.00 24.41 135 ILE A O 1
ATOM 1082 N N . CYS A 1 139 ? 39.893 -8.202 12.467 1.00 22.26 136 CYS A N 1
ATOM 1083 C CA . CYS A 1 139 ? 39.130 -8.293 11.201 1.00 24.27 136 CYS A CA 1
ATOM 1084 C C . CYS A 1 139 ? 40.022 -8.617 9.975 1.00 22.95 136 CYS A C 1
ATOM 1085 O O . CYS A 1 139 ? 39.665 -8.383 8.819 1.00 23.46 136 CYS A O 1
ATOM 1088 N N . GLU A 1 140 ? 41.213 -9.178 10.234 1.00 23.60 137 GLU A N 1
ATOM 1089 C CA . GLU A 1 140 ? 42.120 -9.572 9.211 1.00 24.09 137 GLU A CA 1
ATOM 1090 C C . GLU A 1 140 ? 41.355 -10.344 8.113 1.00 26.74 137 GLU A C 1
ATOM 1091 O O . GLU A 1 140 ? 40.588 -11.275 8.411 1.00 26.14 137 GLU A O 1
ATOM 1097 N N . LEU A 1 141 ? 41.551 -9.934 6.867 1.00 25.94 138 LEU A N 1
ATOM 1098 C CA . LEU A 1 141 ? 40.724 -10.449 5.750 1.00 27.45 138 LEU A CA 1
ATOM 1099 C C . LEU A 1 141 ? 41.183 -11.766 5.201 1.00 30.27 138 LEU A C 1
ATOM 1100 O O . LEU A 1 141 ? 40.498 -12.316 4.420 1.00 36.80 138 LEU A O 1
ATOM 1105 N N . ASP A 1 142 ? 42.353 -12.219 5.603 1.00 34.09 139 ASP A N 1
ATOM 1106 C CA . ASP A 1 142 ? 42.798 -13.586 5.220 1.00 33.67 139 ASP A CA 1
ATOM 1107 C C . ASP A 1 142 ? 41.918 -14.616 5.939 1.00 34.49 139 ASP A C 1
ATOM 1108 O O . ASP A 1 142 ? 40.987 -14.299 6.670 1.00 35.51 139 ASP A O 1
ATOM 1113 N N . LYS A 1 143 ? 42.171 -15.898 5.710 1.00 39.84 140 LYS A N 1
ATOM 1114 C CA . LYS A 1 143 ? 41.295 -16.919 6.342 1.00 37.55 140 LYS A CA 1
ATOM 1115 C C . LYS A 1 143 ? 41.416 -16.960 7.868 1.00 36.42 140 LYS A C 1
ATOM 1116 O O . LYS A 1 143 ? 40.442 -17.176 8.588 1.00 32.85 140 LYS A O 1
ATOM 1118 N N . GLU A 1 144 ? 42.648 -16.761 8.334 1.00 33.57 141 GLU A N 1
ATOM 1119 C CA . GLU A 1 144 ? 42.994 -16.697 9.743 1.00 30.38 141 GLU A CA 1
ATOM 1120 C C . GLU A 1 144 ? 43.552 -15.287 10.087 1.00 27.54 141 GLU A C 1
ATOM 1121 O O . GLU A 1 144 ? 44.061 -14.634 9.240 1.00 26.07 141 GLU A O 1
ATOM 1135 N N . LEU A 1 146 ? 46.533 -13.014 11.373 1.00 22.92 143 LEU A N 1
ATOM 1136 C CA . LEU A 1 146 ? 47.964 -13.157 11.254 1.00 22.49 143 LEU A CA 1
ATOM 1137 C C . LEU A 1 146 ? 48.520 -13.884 12.466 1.00 22.07 143 LEU A C 1
ATOM 1138 O O . LEU A 1 146 ? 48.305 -13.545 13.600 1.00 21.55 143 LEU A O 1
ATOM 1143 N N . ALA A 1 147 ? 49.313 -14.915 12.201 1.00 23.38 144 ALA A N 1
ATOM 1144 C CA . ALA A 1 147 ? 49.785 -15.753 13.320 1.00 25.55 144 ALA A CA 1
ATOM 1145 C C . ALA A 1 147 ? 50.446 -15.048 14.499 1.00 22.04 144 ALA A C 1
ATOM 1146 O O . ALA A 1 147 ? 50.131 -15.335 15.667 1.00 23.06 144 ALA A O 1
ATOM 1148 N N . TYR A 1 148 ? 51.419 -14.191 14.161 1.00 23.08 145 TYR A N 1
ATOM 1149 C CA . TYR A 1 148 ? 52.116 -13.390 15.162 1.00 21.85 145 TYR A CA 1
ATOM 1150 C C . TYR A 1 148 ? 51.179 -12.488 15.984 1.00 21.21 145 TYR A C 1
ATOM 1151 O O . TYR A 1 148 ? 51.246 -12.422 17.202 1.00 21.53 145 TYR A O 1
ATOM 1160 N N . SER A 1 149 ? 50.299 -11.800 15.264 1.00 22.30 146 SER A N 1
ATOM 1161 C CA . SER A 1 149 ? 49.296 -10.954 15.924 1.00 23.15 146 SER A CA 1
ATOM 1162 C C . SER A 1 149 ? 48.402 -11.765 16.886 1.00 21.36 146 SER A C 1
ATOM 1163 O O . SER A 1 149 ? 48.109 -11.410 18.007 1.00 21.63 146 SER A O 1
ATOM 1166 N N . LEU A 1 150 ? 47.964 -12.924 16.365 1.00 21.85 147 LEU A N 1
ATOM 1167 C CA . LEU A 1 150 ? 47.076 -13.818 17.116 1.00 24.24 147 LEU A CA 1
ATOM 1168 C C . LEU A 1 150 ? 47.732 -14.346 18.410 1.00 21.10 147 LEU A C 1
ATOM 1169 O O . LEU A 1 150 ? 47.085 -14.441 19.457 1.00 21.48 147 LEU A O 1
ATOM 1174 N N . HIS A 1 151 ? 49.015 -14.587 18.324 1.00 21.90 148 HIS A N 1
ATOM 1175 C CA . HIS A 1 151 ? 49.825 -15.058 19.461 1.00 23.41 148 HIS A CA 1
ATOM 1176 C C . HIS A 1 151 ? 49.647 -14.103 20.618 1.00 23.07 148 HIS A C 1
ATOM 1177 O O . HIS A 1 151 ? 49.339 -14.446 21.753 1.00 21.49 148 HIS A O 1
ATOM 1184 N N . TYR A 1 152 ? 49.820 -12.801 20.308 1.00 24.02 149 TYR A N 1
ATOM 1185 C CA . TYR A 1 152 ? 49.686 -11.793 21.376 1.00 22.19 149 TYR A CA 1
ATOM 1186 C C . TYR A 1 152 ? 48.286 -11.547 21.851 1.00 19.54 149 TYR A C 1
ATOM 1187 O O . TYR A 1 152 ? 48.060 -11.425 23.038 1.00 20.29 149 TYR A O 1
ATOM 1196 N N . PHE A 1 153 ? 47.326 -11.489 20.936 1.00 20.01 150 PHE A N 1
ATOM 1197 C CA . PHE A 1 153 ? 45.930 -11.323 21.268 1.00 19.76 150 PHE A CA 1
ATOM 1198 C C . PHE A 1 153 ? 45.451 -12.505 22.194 1.00 20.52 150 PHE A C 1
ATOM 1199 O O . PHE A 1 153 ? 44.834 -12.302 23.216 1.00 21.72 150 PHE A O 1
ATOM 1207 N N . LYS A 1 154 ? 45.807 -13.712 21.779 1.00 25.18 151 LYS A N 1
ATOM 1208 C CA . LYS A 1 154 ? 45.329 -14.876 22.544 1.00 27.07 151 LYS A CA 1
ATOM 1209 C C . LYS A 1 154 ? 45.952 -14.903 23.932 1.00 25.73 151 LYS A C 1
ATOM 1210 O O . LYS A 1 154 ? 45.317 -15.219 24.892 1.00 26.14 151 LYS A O 1
ATOM 1216 N N . GLU A 1 155 ? 47.216 -14.538 24.031 1.00 24.08 152 GLU A N 1
ATOM 1217 C CA . GLU A 1 155 ? 47.889 -14.466 25.304 1.00 24.58 152 GLU A CA 1
ATOM 1218 C C . GLU A 1 155 ? 47.185 -13.498 26.213 1.00 25.23 152 GLU A C 1
ATOM 1219 O O . GLU A 1 155 ? 46.933 -13.721 27.413 1.00 23.60 15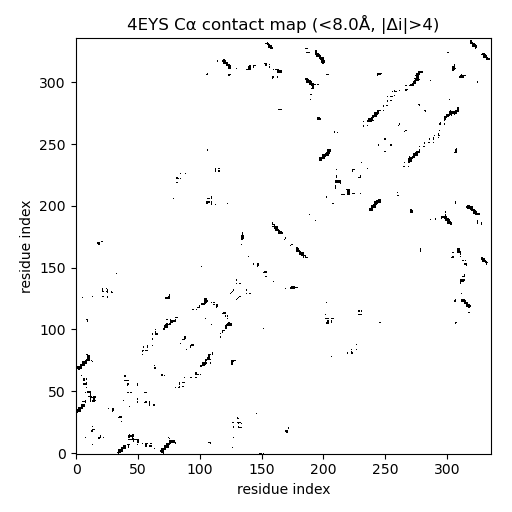2 GLU A O 1
ATOM 1225 N N . LEU A 1 156 ? 46.894 -12.317 25.641 1.00 23.28 153 LEU A N 1
ATOM 1226 C CA . LEU A 1 156 ? 46.183 -11.277 26.448 1.00 23.96 153 LEU A CA 1
ATOM 1227 C C . LEU A 1 156 ? 44.817 -11.700 26.981 1.00 21.71 153 LEU A C 1
ATOM 1228 O O . LEU A 1 156 ? 44.517 -11.525 28.191 1.00 24.36 153 LEU A O 1
ATOM 1233 N N . ILE A 1 157 ? 44.014 -12.285 26.128 1.00 22.07 154 ILE A N 1
ATOM 1234 C CA . ILE A 1 157 ? 42.660 -12.691 26.489 1.00 26.13 154 ILE A CA 1
ATOM 1235 C C . ILE A 1 157 ? 42.681 -13.886 27.461 1.00 28.48 154 ILE A C 1
ATOM 1236 O O . ILE A 1 157 ? 41.779 -14.001 28.271 1.00 26.46 154 ILE A O 1
ATOM 1241 N N . GLU A 1 158 ? 43.730 -14.694 27.368 1.00 26.89 155 GLU A N 1
ATOM 1242 C CA . GLU A 1 158 ? 43.865 -15.938 28.227 1.00 28.73 155 GLU A CA 1
ATOM 1243 C C . GLU A 1 158 ? 44.458 -15.626 29.581 1.00 30.54 155 GLU A C 1
ATOM 1244 O O . GLU A 1 158 ? 44.040 -16.156 30.606 1.00 33.00 155 GLU A O 1
ATOM 1250 N N . THR A 1 159 ? 45.438 -14.730 29.614 1.00 28.57 156 THR A N 1
ATOM 1251 C CA . THR A 1 159 ? 46.193 -14.425 30.833 1.00 29.08 156 THR A CA 1
ATOM 1252 C C . THR A 1 159 ? 46.108 -13.019 31.430 1.00 28.90 156 THR A C 1
ATOM 1253 O O . THR A 1 159 ? 46.578 -12.775 32.533 1.00 29.34 156 THR A O 1
ATOM 1257 N N . GLY A 1 160 ? 45.515 -12.107 30.671 1.00 27.06 157 GLY A N 1
ATOM 1258 C CA . GLY A 1 160 ? 45.455 -10.674 31.049 1.00 26.17 157 GLY A CA 1
ATOM 1259 C C . GLY A 1 160 ? 46.795 -9.955 30.999 1.00 23.62 157 GLY A C 1
ATOM 1260 O O . GLY A 1 160 ? 46.986 -8.813 31.484 1.00 26.70 157 GLY A O 1
ATOM 1261 N N . ARG A 1 161 ? 47.755 -10.626 30.419 1.00 22.57 158 ARG A N 1
ATOM 1262 C CA . ARG A 1 161 ? 49.170 -10.175 30.375 1.00 23.75 158 ARG A CA 1
ATOM 1263 C C . ARG A 1 161 ? 49.850 -10.499 29.063 1.00 25.09 158 ARG A C 1
ATOM 1264 O O . ARG A 1 161 ? 49.457 -11.391 28.344 1.00 24.41 158 ARG A O 1
ATOM 1272 N N . ILE A 1 162 ? 50.928 -9.797 28.797 1.00 22.24 159 ILE A N 1
ATOM 1273 C CA . ILE A 1 162 ? 51.949 -10.195 27.817 1.00 23.48 159 ILE A CA 1
ATOM 1274 C C . ILE A 1 162 ? 53.279 -10.431 28.496 1.00 22.26 159 ILE A C 1
ATOM 1275 O O . ILE A 1 162 ? 53.880 -9.582 29.131 1.00 23.25 159 ILE A O 1
ATOM 1280 N N . SER A 1 163 ? 53.809 -11.648 28.376 1.00 23.39 160 SER A N 1
ATOM 1281 C CA . SER A 1 163 ? 55.023 -11.962 29.131 1.00 22.45 160 SER A CA 1
ATOM 1282 C C . SER A 1 163 ? 56.303 -11.432 28.514 1.00 21.28 160 SER A C 1
ATOM 1283 O O . SER A 1 163 ? 57.241 -11.042 29.234 1.00 25.29 160 SER A O 1
ATOM 1286 N N . GLU A 1 164 ? 56.343 -11.434 27.173 1.00 22.03 161 GLU A N 1
ATOM 1287 C CA . GLU A 1 164 ? 57.530 -11.068 26.420 1.00 21.57 161 GLU A CA 1
ATOM 1288 C C . GLU A 1 164 ? 57.152 -10.733 24.969 1.00 21.84 161 GLU A C 1
ATOM 1289 O O . GLU A 1 164 ? 56.146 -11.164 24.474 1.00 22.97 161 GLU A O 1
ATOM 1295 N N . ILE A 1 165 ? 58.043 -9.995 24.360 1.00 21.48 162 ILE A N 1
ATOM 1296 C CA . ILE A 1 165 ? 58.011 -9.731 22.921 1.00 21.34 162 ILE A CA 1
ATOM 1297 C C . ILE A 1 165 ? 59.283 -10.157 22.289 1.00 21.25 162 ILE A C 1
ATOM 1298 O O . ILE A 1 165 ? 60.353 -9.830 22.744 1.00 21.12 162 ILE A O 1
ATOM 1303 N N . ARG A 1 166 ? 59.133 -10.931 21.216 1.00 22.10 163 ARG A N 1
ATOM 1304 C CA . ARG A 1 166 ? 60.227 -11.233 20.336 1.00 21.78 163 ARG A CA 1
ATOM 1305 C C . ARG A 1 166 ? 59.870 -10.850 18.880 1.00 20.69 163 ARG A C 1
ATOM 1306 O O . ARG A 1 166 ? 58.669 -10.791 18.517 1.00 20.13 163 ARG A O 1
ATOM 1314 N N . PRO A 1 167 ? 60.872 -10.597 18.054 1.00 23.26 164 PRO A N 1
ATOM 1315 C CA . PRO A 1 167 ? 60.574 -10.199 16.644 1.00 24.87 164 PRO A CA 1
ATOM 1316 C C . PRO A 1 167 ? 59.906 -11.246 15.817 1.00 27.48 164 PRO A C 1
ATOM 1317 O O . PRO A 1 167 ? 60.134 -12.457 16.024 1.00 25.90 164 PRO A O 1
ATOM 1321 N N . SER A 1 168 ? 59.073 -10.786 14.900 1.00 23.89 165 SER A N 1
ATOM 1322 C CA . SER A 1 168 ? 58.407 -11.656 13.902 1.00 23.77 165 SER A CA 1
ATOM 1323 C C . SER A 1 168 ? 59.415 -12.101 12.869 1.00 25.31 165 SER A C 1
ATOM 1324 O O . SER A 1 168 ? 60.396 -11.442 12.614 1.00 25.57 165 SER A O 1
ATOM 1327 N N A ASP A 1 169 ? 59.172 -13.276 12.294 0.45 27.32 166 ASP A N 1
ATOM 1328 N N B ASP A 1 169 ? 59.173 -13.274 12.301 0.55 27.87 166 ASP A N 1
ATOM 1329 C CA A ASP A 1 169 ? 60.042 -13.764 11.207 0.45 26.59 166 ASP A CA 1
ATOM 1330 C CA B ASP A 1 169 ? 60.032 -13.765 11.198 0.55 26.93 166 ASP A CA 1
ATOM 1331 C C A ASP A 1 169 ? 59.832 -13.075 9.862 0.45 25.26 166 ASP A C 1
ATOM 1332 C C B ASP A 1 169 ? 59.843 -13.046 9.872 0.55 25.38 166 ASP A C 1
ATOM 1333 O O A ASP A 1 169 ? 60.746 -12.976 9.040 0.45 27.52 166 ASP A O 1
ATOM 1334 O O B ASP A 1 169 ? 60.777 -12.908 9.072 0.55 27.82 166 ASP A O 1
ATOM 1343 N N . VAL A 1 170 ? 58.621 -12.589 9.682 1.00 25.09 167 VAL A N 1
ATOM 1344 C CA . VAL A 1 170 ? 58.202 -11.859 8.490 1.00 26.03 167 VAL A CA 1
ATOM 1345 C C . VAL A 1 170 ? 57.486 -10.530 8.844 1.00 24.08 167 VAL A C 1
ATOM 1346 O O . VAL A 1 170 ? 57.065 -10.286 9.981 1.00 26.23 167 VAL A O 1
ATOM 1350 N N . TRP A 1 171 ? 57.417 -9.682 7.861 1.00 26.28 168 TRP A N 1
ATOM 1351 C CA . TRP A 1 171 ? 56.493 -8.520 7.948 1.00 23.73 168 TRP A CA 1
ATOM 1352 C C . TRP A 1 171 ? 55.696 -8.456 6.677 1.00 25.25 168 TRP A C 1
ATOM 1353 O O . TRP A 1 171 ? 56.057 -9.067 5.623 1.00 25.39 168 TRP A O 1
ATOM 1364 N N . TYR A 1 172 ? 54.576 -7.749 6.737 1.00 21.94 169 TYR A N 1
ATOM 1365 C CA . TYR A 1 172 ? 53.652 -7.691 5.642 1.00 21.97 169 TYR A CA 1
ATOM 1366 C C . TYR A 1 172 ? 53.384 -6.218 5.243 1.00 24.57 169 TYR A C 1
ATOM 1367 O O . TYR A 1 172 ? 53.325 -5.284 6.076 1.00 24.46 169 TYR A O 1
ATOM 1376 N N . GLU A 1 173 ? 53.192 -6.048 3.957 1.00 23.47 170 GLU A N 1
ATOM 1377 C CA . GLU A 1 173 ? 52.580 -4.821 3.439 1.00 21.71 170 GLU A CA 1
ATOM 1378 C C . GLU A 1 173 ? 51.154 -4.608 3.785 1.00 24.21 170 GLU A C 1
ATOM 1379 O O . GLU A 1 173 ? 50.335 -5.529 3.837 1.00 25.88 170 GLU A O 1
ATOM 1385 N N . GLU A 1 174 ? 50.774 -3.347 3.903 1.00 23.59 171 GLU A N 1
ATOM 1386 C CA . GLU A 1 174 ? 49.361 -3.027 4.034 1.00 24.67 171 GLU A CA 1
ATOM 1387 C C . GLU A 1 174 ? 48.598 -3.298 2.735 1.00 27.51 171 GLU A C 1
ATOM 1388 O O . GLU A 1 174 ? 49.116 -3.092 1.633 1.00 26.50 171 GLU A O 1
ATOM 1394 N N . ARG A 1 175 ? 47.391 -3.772 2.918 1.00 26.20 172 ARG A N 1
ATOM 1395 C CA . ARG A 1 175 ? 46.533 -4.086 1.766 1.00 27.92 172 ARG A CA 1
ATOM 1396 C C . ARG A 1 175 ? 46.160 -2.794 1.056 1.00 29.77 172 ARG A C 1
ATOM 1397 O O . ARG A 1 175 ? 46.061 -1.716 1.660 1.00 28.28 172 ARG A O 1
ATOM 1405 N N . THR A 1 176 ? 45.922 -2.935 -0.246 1.00 30.15 173 THR A N 1
ATOM 1406 C CA . THR A 1 176 ? 45.354 -1.855 -1.088 1.00 31.36 173 THR A CA 1
ATOM 1407 C C . THR A 1 176 ? 43.858 -2.059 -1.353 1.00 34.15 173 THR A C 1
ATOM 1408 O O . THR A 1 176 ? 43.131 -1.159 -1.727 1.00 42.15 173 THR A O 1
ATOM 1412 N N . ASP A 1 177 ? 43.421 -3.270 -1.077 1.00 30.03 174 ASP A N 1
ATOM 1413 C CA . ASP A 1 177 ? 42.049 -3.677 -1.265 1.00 30.29 174 ASP A CA 1
ATOM 1414 C C . ASP A 1 177 ? 41.479 -4.352 0.003 1.00 30.46 174 ASP A C 1
ATOM 1415 O O . ASP A 1 177 ? 41.906 -5.437 0.391 1.00 31.05 174 ASP A O 1
ATOM 1420 N N . PHE A 1 178 ? 40.503 -3.685 0.590 1.00 28.88 175 PHE A N 1
ATOM 1421 C CA . PHE A 1 178 ? 39.782 -4.175 1.825 1.00 29.61 175 PHE A CA 1
ATOM 1422 C C . PHE A 1 178 ? 38.334 -4.562 1.550 1.00 32.29 175 PHE A C 1
ATOM 1423 O O . PHE A 1 178 ? 37.540 -4.856 2.459 1.00 32.04 175 PHE A O 1
ATOM 1431 N N . SER A 1 179 ? 37.997 -4.558 0.267 1.00 32.01 176 SER A N 1
ATOM 1432 C CA . SER A 1 179 ? 36.625 -4.884 -0.201 1.00 31.85 176 SER A CA 1
ATOM 1433 C C . SER A 1 179 ? 36.346 -6.388 -0.117 1.00 30.58 176 SER A C 1
ATOM 1434 O O . SER A 1 179 ? 37.239 -7.159 0.138 1.00 32.96 176 SER A O 1
ATOM 1437 N N . PRO A 1 180 ? 35.082 -6.816 -0.299 1.00 29.81 177 PRO A N 1
ATOM 1438 C CA . PRO A 1 180 ? 34.774 -8.230 -0.111 1.00 29.10 177 PRO A CA 1
ATOM 1439 C C . PRO A 1 180 ? 35.586 -9.173 -0.998 1.00 32.54 177 PRO A C 1
ATOM 1440 O O . PRO A 1 180 ? 35.820 -10.326 -0.674 1.00 34.33 177 PRO A O 1
ATOM 1444 N N . THR A 1 181 ? 36.024 -8.619 -2.107 1.00 37.69 178 THR A N 1
ATOM 1445 C CA . THR A 1 181 ? 36.891 -9.320 -3.081 1.00 38.06 178 THR A CA 1
ATOM 1446 C C . THR A 1 181 ? 38.189 -9.801 -2.448 1.00 36.96 178 THR A C 1
ATOM 1447 O O . THR A 1 181 ? 38.738 -10.832 -2.833 1.00 39.41 178 THR A O 1
ATOM 1451 N N . ALA A 1 182 ? 38.661 -9.038 -1.462 1.00 36.17 179 ALA A N 1
ATOM 1452 C CA . ALA A 1 182 ? 39.960 -9.309 -0.828 1.00 37.08 179 ALA A CA 1
ATOM 1453 C C . ALA A 1 182 ? 39.878 -10.471 0.188 1.00 37.51 179 ALA A C 1
ATOM 1454 O O . ALA A 1 182 ? 40.908 -10.986 0.631 1.00 36.25 179 ALA A O 1
ATOM 1456 N N . LEU A 1 183 ? 38.647 -10.840 0.532 1.00 32.85 180 LEU A N 1
ATOM 1457 C CA . LEU A 1 183 ? 38.382 -11.892 1.540 1.00 36.35 180 LEU A CA 1
ATOM 1458 C C . LEU A 1 183 ? 39.127 -13.144 1.149 1.00 35.53 180 LEU A C 1
ATOM 1459 O O . LEU A 1 183 ? 39.075 -13.610 0.038 1.00 37.34 180 LEU A O 1
ATOM 1464 N N . GLY A 1 184 ? 39.915 -13.643 2.071 1.00 36.33 181 GLY A N 1
ATOM 1465 C CA . GLY A 1 184 ? 40.603 -14.915 1.877 1.00 39.72 181 GLY A CA 1
ATOM 1466 C C . GLY A 1 184 ? 41.897 -14.814 1.138 1.00 38.19 181 GLY A C 1
ATOM 1467 O O . GLY A 1 184 ? 42.471 -15.827 0.766 1.00 45.04 181 GLY A O 1
ATOM 1468 N N . THR A 1 185 ? 42.347 -13.601 0.890 1.00 34.53 182 THR A N 1
ATOM 1469 C CA . THR A 1 185 ? 43.595 -13.362 0.128 1.00 32.75 182 THR A CA 1
ATOM 1470 C C . THR A 1 185 ? 44.719 -12.880 1.012 1.00 39.05 182 THR A C 1
ATOM 1471 O O . THR A 1 185 ? 44.447 -12.223 2.008 1.00 35.26 182 THR A O 1
ATOM 1475 N N . PRO A 1 186 ? 45.960 -13.237 0.659 1.00 38.56 183 PRO A N 1
ATOM 1476 C CA . PRO A 1 186 ? 47.059 -12.991 1.537 1.00 40.23 183 PRO A CA 1
ATOM 1477 C C . PRO A 1 186 ? 47.764 -11.689 1.242 1.00 35.67 183 PRO A C 1
ATOM 1478 O O . PRO A 1 186 ? 47.859 -11.179 0.110 1.00 32.88 183 PRO A O 1
ATOM 1482 N N . ARG A 1 187 ? 48.289 -11.184 2.333 1.00 35.30 184 ARG A N 1
ATOM 1483 C CA . ARG A 1 187 ? 49.118 -10.012 2.270 1.00 31.71 184 ARG A CA 1
ATOM 1484 C C . ARG A 1 187 ? 50.419 -10.347 1.643 1.00 28.80 184 ARG A C 1
ATOM 1485 O O . ARG A 1 187 ? 50.879 -11.476 1.633 1.00 31.76 184 ARG A O 1
ATOM 1493 N N . VAL A 1 188 ? 51.075 -9.316 1.128 1.00 26.94 185 VAL A N 1
ATOM 1494 C CA . VAL A 1 188 ? 52.440 -9.447 0.602 1.00 25.31 185 VAL A CA 1
ATOM 1495 C C . VAL A 1 188 ? 53.472 -9.512 1.719 1.00 31.61 185 VAL A C 1
ATOM 1496 O O . VAL A 1 188 ? 53.525 -8.643 2.612 1.00 26.44 185 VAL A O 1
ATOM 1500 N N . SER A 1 189 ? 54.260 -10.584 1.676 1.00 29.53 186 SER A N 1
ATOM 1501 C CA . SER A 1 189 ? 55.229 -10.953 2.687 1.00 27.47 186 SER A CA 1
ATOM 1502 C C . SER A 1 189 ? 56.656 -10.613 2.390 1.00 27.67 186 SER A C 1
ATOM 1503 O O . SER A 1 189 ? 57.154 -10.728 1.274 1.00 28.95 186 SER A O 1
ATOM 1506 N N . HIS A 1 190 ? 57.357 -10.231 3.443 1.00 26.30 187 HIS A N 1
ATOM 1507 C CA . HIS A 1 190 ? 58.793 -9.908 3.436 1.00 24.65 187 HIS A CA 1
ATOM 1508 C C . HIS A 1 190 ? 59.519 -10.529 4.595 1.00 26.41 187 HIS A C 1
ATOM 1509 O O . HIS A 1 190 ? 58.984 -10.617 5.692 1.00 25.56 187 HIS A O 1
ATOM 1516 N N . THR A 1 191 ? 60.787 -10.844 4.438 1.00 27.30 188 THR A N 1
ATOM 1517 C CA . THR A 1 191 ? 61.591 -11.345 5.558 1.00 29.12 188 THR A CA 1
ATOM 1518 C C . THR A 1 191 ? 61.818 -10.173 6.560 1.00 27.70 188 THR A C 1
ATOM 1519 O O . THR A 1 191 ? 62.130 -9.087 6.116 1.00 29.14 188 THR A O 1
ATOM 1523 N N . ASN A 1 192 ? 61.658 -10.460 7.848 1.00 27.72 189 ASN A N 1
ATOM 1524 C CA . ASN A 1 192 ? 61.904 -9.463 8.948 1.00 26.92 189 ASN A CA 1
ATOM 1525 C C . ASN A 1 192 ? 63.272 -9.709 9.511 1.00 29.82 189 ASN A C 1
ATOM 1526 O O . ASN A 1 192 ? 63.605 -10.830 9.883 1.00 32.53 189 ASN A O 1
ATOM 1531 N N . THR A 1 193 ? 64.065 -8.672 9.589 1.00 29.56 190 THR A N 1
ATOM 1532 C CA . THR A 1 193 ? 65.474 -8.822 10.105 1.00 32.57 190 THR A CA 1
ATOM 1533 C C . THR A 1 193 ? 65.681 -8.565 11.599 1.00 31.96 190 THR A C 1
ATOM 1534 O O . THR A 1 193 ? 66.794 -8.614 12.091 1.00 34.01 190 THR A O 1
ATOM 1538 N N . GLY A 1 194 ? 64.583 -8.345 12.309 1.00 28.92 191 GLY A N 1
ATOM 1539 C CA . GLY A 1 194 ? 64.575 -8.270 13.789 1.00 27.68 191 GLY A CA 1
ATOM 1540 C C . GLY A 1 194 ? 64.882 -6.890 14.344 1.00 24.24 191 GLY A C 1
ATOM 1541 O O . GLY A 1 194 ? 64.890 -5.920 13.628 1.00 25.80 191 GLY A O 1
ATOM 1542 N N . PHE A 1 195 ? 65.127 -6.904 15.632 1.00 25.88 192 PHE A N 1
ATOM 1543 C CA . PHE A 1 195 ? 65.389 -5.632 16.392 1.00 22.40 192 PHE A CA 1
ATOM 1544 C C . PHE A 1 195 ? 66.695 -5.060 15.927 1.00 27.58 192 PHE A C 1
ATOM 1545 O O . PHE A 1 195 ? 67.702 -5.794 15.737 1.00 28.65 192 PHE A O 1
ATOM 1553 N N . ASP A 1 196 ? 66.721 -3.742 15.819 1.00 23.99 193 ASP A N 1
ATOM 1554 C CA . ASP A 1 196 ? 67.893 -3.032 15.254 1.00 24.77 193 ASP A CA 1
ATOM 1555 C C . ASP A 1 196 ? 68.368 -2.001 16.252 1.00 23.87 193 ASP A C 1
ATOM 1556 O O . ASP A 1 196 ? 67.781 -0.959 16.392 1.00 24.38 193 ASP A O 1
ATOM 1561 N N . LEU A 1 197 ? 69.464 -2.295 16.918 1.00 24.35 194 LEU A N 1
ATOM 1562 C CA . LEU A 1 197 ? 70.028 -1.438 17.932 1.00 22.52 194 LEU A CA 1
ATOM 1563 C C . LEU A 1 197 ? 70.791 -0.306 17.304 1.00 26.31 194 LEU A C 1
ATOM 1564 O O . LEU A 1 197 ? 71.900 -0.486 16.774 1.00 26.52 194 LEU A O 1
ATOM 1569 N N . LEU A 1 198 ? 70.225 0.885 17.326 1.00 22.03 195 LEU A N 1
ATOM 1570 C CA . LEU A 1 198 ? 70.843 1.986 16.612 1.00 24.29 195 LEU A CA 1
ATOM 1571 C C . LEU A 1 198 ? 72.018 2.647 17.321 1.00 23.28 195 LEU A C 1
ATOM 1572 O O . LEU A 1 198 ? 72.999 3.137 16.686 1.00 24.84 195 LEU A O 1
ATOM 1577 N N . GLN A 1 199 ? 71.907 2.717 18.642 1.00 23.27 196 GLN A N 1
ATOM 1578 C CA . GLN A 1 199 ? 72.874 3.369 19.543 1.00 23.54 196 GLN A CA 1
ATOM 1579 C C . GLN A 1 199 ? 72.592 2.962 20.977 1.00 25.14 196 GLN A C 1
ATOM 1580 O O . GLN A 1 199 ? 71.519 2.430 21.315 1.00 24.06 196 GLN A O 1
ATOM 1586 N N . GLY A 1 200 ? 73.630 3.143 21.783 1.00 25.70 197 GLY A N 1
ATOM 1587 C CA . GLY A 1 200 ? 73.578 2.864 23.196 1.00 25.82 197 GLY A CA 1
ATOM 1588 C C . GLY A 1 200 ? 73.676 1.406 23.545 1.00 27.00 197 GLY A C 1
ATOM 1589 O O . GLY A 1 200 ? 73.942 0.537 22.706 1.00 29.58 197 GLY A O 1
ATOM 1590 N N . SER A 1 201 ? 73.489 1.166 24.825 1.00 29.58 198 SER A N 1
ATOM 1591 C CA . SER A 1 201 ? 73.504 -0.181 25.384 1.00 30.53 198 SER A CA 1
ATOM 1592 C C . SER A 1 201 ? 72.420 -1.097 24.844 1.00 29.92 198 SER A C 1
ATOM 1593 O O . SER A 1 201 ? 71.238 -0.738 24.704 1.00 27.24 198 SER A O 1
ATOM 1596 N N . ALA A 1 202 ? 72.806 -2.351 24.633 1.00 28.29 199 ALA A N 1
ATOM 1597 C CA . ALA A 1 202 ? 71.873 -3.382 24.153 1.00 26.50 199 ALA A CA 1
ATOM 1598 C C . ALA A 1 202 ? 70.859 -3.828 25.194 1.00 26.79 199 ALA A C 1
ATOM 1599 O O . ALA A 1 202 ? 69.844 -4.406 24.852 1.00 27.98 199 ALA A O 1
ATOM 1601 N N . GLN A 1 203 ? 71.169 -3.585 26.454 1.00 27.28 200 GLN A N 1
ATOM 1602 C CA . GLN A 1 203 ? 70.259 -3.839 27.604 1.00 26.78 200 GLN A CA 1
ATOM 1603 C C . GLN A 1 203 ? 69.883 -2.549 28.340 1.00 27.64 200 GLN A C 1
ATOM 1604 O O . GLN A 1 203 ? 70.702 -1.697 28.605 1.00 29.00 200 GLN A O 1
ATOM 1610 N N . PHE A 1 204 ? 68.599 -2.420 28.560 1.00 24.83 201 PHE A N 1
ATOM 1611 C CA . PHE A 1 204 ? 68.037 -1.288 29.255 1.00 24.00 201 PHE A CA 1
ATOM 1612 C C . PHE A 1 204 ? 66.671 -1.674 29.792 1.00 22.82 201 PHE A C 1
ATOM 1613 O O . PHE A 1 204 ? 66.069 -2.644 29.351 1.00 24.82 201 PHE A O 1
ATOM 1621 N N . GLU A 1 205 ? 66.187 -0.884 30.755 1.00 23.31 202 GLU A N 1
ATOM 1622 C CA . GLU A 1 205 ? 64.955 -1.237 31.440 1.00 23.36 202 GLU A CA 1
ATOM 1623 C C . GLU A 1 205 ? 64.125 -0.068 31.860 1.00 21.70 202 GLU A C 1
ATOM 1624 O O . GLU A 1 205 ? 64.635 1.033 32.021 1.00 22.66 202 GLU A O 1
ATOM 1630 N N . GLY A 1 206 ? 62.872 -0.392 32.146 1.00 21.88 203 GLY A N 1
ATOM 1631 C CA . GLY A 1 206 ? 61.871 0.589 32.606 1.00 22.83 203 GLY A CA 1
ATOM 1632 C C . GLY A 1 206 ? 60.491 0.224 32.135 1.00 19.66 203 GLY A C 1
ATOM 1633 O O . GLY A 1 206 ? 60.296 -0.577 31.236 1.00 20.28 203 GLY A O 1
ATOM 1634 N N . LYS A 1 207 ? 59.517 0.907 32.702 1.00 21.08 204 LYS A N 1
ATOM 1635 C CA . LYS A 1 207 ? 58.148 0.810 32.235 1.00 20.30 204 LYS A CA 1
ATOM 1636 C C . LYS A 1 207 ? 58.005 1.554 30.890 1.00 19.81 204 LYS A C 1
ATOM 1637 O O . LYS A 1 207 ? 58.700 2.538 30.674 1.00 19.97 204 LYS A O 1
ATOM 1643 N N . ILE A 1 208 ? 57.182 1.020 30.025 1.00 17.17 205 ILE A N 1
ATOM 1644 C CA . ILE A 1 208 ? 57.002 1.589 28.673 1.00 17.04 205 ILE A CA 1
ATOM 1645 C C . ILE A 1 208 ? 55.750 2.460 28.676 1.00 16.66 205 ILE A C 1
ATOM 1646 O O . ILE A 1 208 ? 54.697 2.167 29.217 1.00 18.16 205 ILE A O 1
ATOM 1651 N N . LEU A 1 209 ? 55.881 3.569 27.943 1.00 17.23 206 LEU A N 1
ATOM 1652 C CA . LEU A 1 209 ? 54.760 4.506 27.696 1.00 17.39 206 LEU A CA 1
ATOM 1653 C C . LEU A 1 209 ? 55.074 5.192 26.344 1.00 16.61 206 LEU A C 1
ATOM 1654 O O . LEU A 1 209 ? 56.196 5.436 26.005 1.00 16.32 206 LEU A O 1
ATOM 1659 N N . GLY A 1 210 ? 54.015 5.548 25.633 1.00 17.82 207 GLY A N 1
ATOM 1660 C CA . GLY A 1 210 ? 54.164 6.209 24.342 1.00 16.97 207 GLY A CA 1
ATOM 1661 C C . GLY A 1 210 ? 53.065 5.888 23.374 1.00 16.16 207 GLY A C 1
ATOM 1662 O O . GLY A 1 210 ? 51.900 5.735 23.776 1.00 17.48 207 GLY A O 1
ATOM 1663 N N . GLY A 1 211 ? 53.457 5.685 22.116 1.00 16.69 208 GLY A N 1
ATOM 1664 C CA . GLY A 1 211 ? 52.551 5.266 21.067 1.00 17.65 208 GLY A CA 1
ATOM 1665 C C . GLY A 1 211 ? 52.938 5.920 19.756 1.00 16.06 208 GLY A C 1
ATOM 1666 O O . GLY A 1 211 ? 54.074 5.897 19.331 1.00 17.20 208 GLY A O 1
ATOM 1667 N N . CYS A 1 212 ? 51.959 6.550 19.138 1.00 17.33 209 CYS A N 1
ATOM 1668 C CA . CYS A 1 212 ? 52.094 7.029 17.779 1.00 15.81 209 CYS A CA 1
ATOM 1669 C C . CYS A 1 212 ? 52.664 8.465 17.783 1.00 17.13 209 CYS A C 1
ATOM 1670 O O . CYS A 1 212 ? 52.160 9.285 18.510 1.00 18.16 209 CYS A O 1
ATOM 1673 N N . LEU A 1 213 ? 53.802 8.615 17.151 1.00 17.91 210 LEU A N 1
ATOM 1674 C CA . LEU A 1 213 ? 54.545 9.880 17.056 1.00 16.66 210 LEU A CA 1
ATOM 1675 C C . LEU A 1 213 ? 53.613 11.013 16.582 1.00 17.14 210 LEU A C 1
ATOM 1676 O O . LEU A 1 213 ? 53.611 12.091 17.195 1.00 16.28 210 LEU A O 1
ATOM 1681 N N . GLU A 1 214 ? 52.853 10.764 15.521 1.00 17.25 211 GLU A N 1
ATOM 1682 C CA . GLU A 1 214 ? 51.890 11.801 15.050 1.00 19.27 211 GLU A CA 1
ATOM 1683 C C . GLU A 1 214 ? 50.918 12.226 16.077 1.00 19.01 211 GLU A C 1
ATOM 1684 O O . GLU A 1 214 ? 50.526 13.450 16.197 1.00 18.25 211 GLU A O 1
ATOM 1690 N N . SER A 1 215 ? 50.432 11.314 16.876 1.00 18.92 212 SER A N 1
ATOM 1691 C CA A SER A 1 215 ? 49.476 11.615 17.928 0.53 18.35 212 SER A CA 1
ATOM 1692 C CA B SER A 1 215 ? 49.478 11.648 17.947 0.47 18.49 212 SER A CA 1
ATOM 1693 C C . SER A 1 215 ? 50.116 12.526 18.997 1.00 18.11 212 SER A C 1
ATOM 1694 O O . SER A 1 215 ? 49.578 13.554 19.420 1.00 18.56 212 SER A O 1
ATOM 1699 N N . LEU A 1 216 ? 51.285 12.140 19.448 1.00 17.35 213 LEU A N 1
ATOM 1700 C CA . LEU A 1 216 ? 52.008 12.882 20.485 1.00 16.98 213 LEU A CA 1
ATOM 1701 C C . LEU A 1 216 ? 52.323 14.295 19.996 1.00 17.58 213 LEU A C 1
ATOM 1702 O O . LEU A 1 216 ? 52.279 15.263 20.761 1.00 17.70 213 LEU A O 1
ATOM 1707 N N . TYR A 1 217 ? 52.595 14.380 18.704 1.00 17.39 214 TYR A N 1
ATOM 1708 C CA . TYR A 1 217 ? 52.946 15.694 18.120 1.00 16.96 214 TYR A CA 1
ATOM 1709 C C . TYR A 1 217 ? 51.837 16.677 18.236 1.00 16.20 214 TYR A C 1
ATOM 1710 O O . TYR A 1 217 ? 52.080 17.817 18.442 1.00 18.44 214 TYR A O 1
ATOM 1719 N N . ASP A 1 218 ? 50.610 16.229 18.161 1.00 15.05 215 ASP A N 1
ATOM 1720 C CA . ASP A 1 218 ? 49.437 17.135 18.282 1.00 16.01 215 ASP A CA 1
ATOM 1721 C C . ASP A 1 218 ? 49.212 17.656 19.693 1.00 15.98 215 ASP A C 1
ATOM 1722 O O . ASP A 1 218 ? 48.442 18.644 19.913 1.00 16.95 215 ASP A O 1
ATOM 1727 N N . ILE A 1 219 ? 49.920 17.135 20.707 1.00 14.08 216 ILE A N 1
ATOM 1728 C CA . ILE A 1 219 ? 49.931 17.685 22.043 1.00 15.09 216 ILE A CA 1
ATOM 1729 C C . ILE A 1 219 ? 50.618 19.059 21.937 1.00 15.75 216 ILE A C 1
ATOM 1730 O O . ILE A 1 219 ? 50.270 19.948 22.717 1.00 18.64 216 ILE A O 1
ATOM 1735 N N . PHE A 1 220 ? 51.581 19.163 21.069 1.00 17.23 217 PHE A N 1
ATOM 1736 C CA . PHE A 1 220 ? 52.480 20.335 21.043 1.00 18.19 217 PHE A CA 1
ATOM 1737 C C . PHE A 1 220 ? 52.347 21.221 19.824 1.00 19.43 217 PHE A C 1
ATOM 1738 O O . PHE A 1 220 ? 52.863 22.360 19.825 1.00 19.50 217 PHE A O 1
ATOM 1746 N N . ASP A 1 221 ? 51.744 20.722 18.732 1.00 17.68 218 ASP A N 1
ATOM 1747 C CA . ASP A 1 221 ? 51.618 21.379 17.455 1.00 18.59 218 ASP A CA 1
ATOM 1748 C C . ASP A 1 221 ? 50.130 21.425 17.094 1.00 19.86 218 ASP A C 1
ATOM 1749 O O . ASP A 1 221 ? 49.501 20.376 16.940 1.00 20.98 218 ASP A O 1
ATOM 1754 N N . ASN A 1 222 ? 49.597 22.637 17.026 1.00 18.14 219 ASN A N 1
ATOM 1755 C CA . ASN A 1 222 ? 48.145 22.878 16.850 1.00 18.91 219 ASN A CA 1
ATOM 1756 C C . ASN A 1 222 ? 47.743 23.028 15.347 1.00 18.15 219 ASN A C 1
ATOM 1757 O O . ASN A 1 222 ? 46.683 23.535 15.020 1.00 19.90 219 ASN A O 1
ATOM 1762 N N . SER A 1 223 ? 48.575 22.515 14.443 1.00 18.27 220 SER A N 1
ATOM 1763 C CA . SER A 1 223 ? 48.303 22.660 12.972 1.00 19.06 220 SER A CA 1
ATOM 1764 C C . SER A 1 223 ? 47.050 21.868 12.593 1.00 19.59 220 SER A C 1
ATOM 1765 O O . SER A 1 223 ? 46.182 22.325 11.853 1.00 22.71 220 SER A O 1
ATOM 1768 N N . ARG A 1 224 ? 46.992 20.620 13.090 1.00 20.37 221 ARG A N 1
ATOM 1769 C CA . ARG A 1 224 ? 45.862 19.749 12.736 1.00 18.75 221 ARG A CA 1
ATOM 1770 C C . ARG A 1 224 ? 44.535 20.211 13.314 1.00 22.03 221 ARG A C 1
ATOM 1771 O O . ARG A 1 224 ? 43.488 20.306 12.624 1.00 22.44 221 ARG A O 1
ATOM 1779 N N . TYR A 1 225 ? 44.558 20.454 14.610 1.00 19.58 222 TYR A N 1
ATOM 1780 C CA . TYR A 1 225 ? 43.373 20.950 15.317 1.00 19.11 222 TYR A CA 1
ATOM 1781 C C . TYR A 1 225 ? 43.850 22.113 16.191 1.00 19.23 222 TYR A C 1
ATOM 1782 O O . TYR A 1 225 ? 44.694 21.976 17.069 1.00 18.13 222 TYR A O 1
ATOM 1791 N N . ALA A 1 226 ? 43.233 23.291 15.972 1.00 19.29 223 ALA A N 1
ATOM 1792 C CA . ALA A 1 226 ? 43.774 24.520 16.567 1.00 19.52 223 ALA A CA 1
ATOM 1793 C C . ALA A 1 226 ? 43.784 24.574 18.091 1.00 18.10 223 ALA A C 1
ATOM 1794 O O . ALA A 1 226 ? 44.589 25.295 18.695 1.00 18.50 223 ALA A O 1
ATOM 1796 N N . ASP A 1 227 ? 42.905 23.798 18.706 1.00 17.81 224 ASP A N 1
ATOM 1797 C CA . ASP A 1 227 ? 42.747 23.740 20.155 1.00 16.64 224 ASP A CA 1
ATOM 1798 C C . ASP A 1 227 ? 43.325 22.447 20.811 1.00 15.93 224 ASP A C 1
ATOM 1799 O O . ASP A 1 227 ? 43.128 22.218 22.004 1.00 16.99 224 ASP A O 1
ATOM 1804 N N . SER A 1 228 ? 44.039 21.669 20.000 1.00 16.80 225 SER A N 1
ATOM 1805 C CA . SER A 1 228 ? 44.633 20.421 20.580 1.00 17.47 225 SER A CA 1
ATOM 1806 C C . SER A 1 228 ? 45.612 20.676 21.748 1.00 15.98 225 SER A C 1
ATOM 1807 O O . SER A 1 228 ? 45.579 20.035 22.819 1.00 16.36 225 SER A O 1
ATOM 1810 N N . THR A 1 229 ? 46.489 21.673 21.549 1.00 16.35 226 THR A N 1
ATOM 1811 C CA . THR A 1 229 ? 47.426 21.963 22.556 1.00 17.41 226 THR A CA 1
ATOM 1812 C C . THR A 1 229 ? 46.787 22.544 23.822 1.00 17.50 226 THR A C 1
ATOM 1813 O O . THR A 1 229 ? 47.139 22.231 24.941 1.00 18.56 226 THR A O 1
ATOM 1817 N N . GLU A 1 230 ? 45.790 23.430 23.591 1.00 17.99 227 GLU A N 1
ATOM 1818 C CA . GLU A 1 230 ? 45.033 23.966 24.693 1.00 19.35 227 GLU A CA 1
ATOM 1819 C C . GLU A 1 230 ? 44.347 22.895 25.575 1.00 17.44 227 GLU A C 1
ATOM 1820 O O . GLU A 1 230 ? 44.409 22.941 26.822 1.00 19.04 227 GLU A O 1
ATOM 1826 N N . LEU A 1 231 ? 43.657 21.952 24.921 1.00 17.48 228 LEU A N 1
ATOM 1827 C CA . LEU A 1 231 ? 42.937 20.910 25.660 1.00 17.31 228 LEU A CA 1
ATOM 1828 C C . LEU A 1 231 ? 43.986 19.987 26.397 1.00 16.34 228 LEU A C 1
ATOM 1829 O O . LEU A 1 231 ? 43.784 19.639 27.579 1.00 16.87 228 LEU A O 1
ATOM 1834 N N . CYS A 1 232 ? 45.030 19.664 25.661 1.00 17.66 229 CYS A N 1
ATOM 1835 C CA . CYS A 1 232 ? 46.022 18.748 26.274 1.00 19.16 229 CYS A CA 1
ATOM 1836 C C . CYS A 1 232 ? 46.750 19.418 27.462 1.00 20.06 229 CYS A C 1
ATOM 1837 O O . CYS A 1 232 ? 47.087 18.768 28.464 1.00 20.78 229 CYS A O 1
ATOM 1840 N N . GLN A 1 233 ? 46.918 20.733 27.39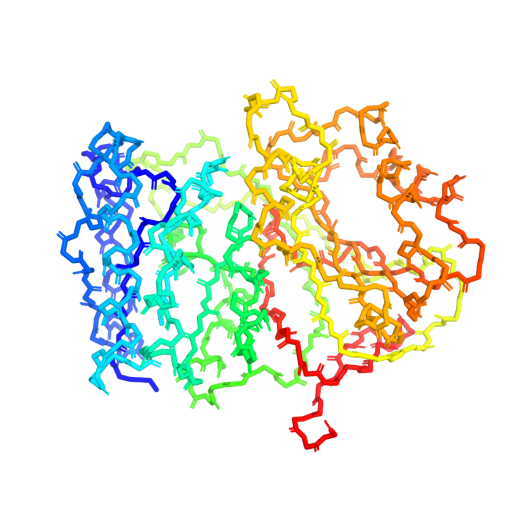5 1.00 18.10 230 GLN A N 1
ATOM 1841 C CA . GLN A 1 233 ? 47.517 21.476 28.520 1.00 20.83 230 GLN A CA 1
ATOM 1842 C C . GLN A 1 233 ? 46.585 21.617 29.691 1.00 20.99 230 GLN A C 1
ATOM 1843 O O . GLN A 1 233 ? 46.930 21.432 30.842 1.00 21.53 230 GLN A O 1
ATOM 1849 N N . LYS A 1 234 ? 45.330 21.973 29.402 1.00 18.66 231 LYS A N 1
ATOM 1850 C CA . LYS A 1 234 ? 44.342 22.159 30.441 1.00 19.54 231 LYS A CA 1
ATOM 1851 C C . LYS A 1 234 ? 44.140 20.956 31.355 1.00 19.77 231 LYS A C 1
ATOM 1852 O O . LYS A 1 234 ? 44.042 21.068 32.602 1.00 21.85 231 LYS A O 1
ATOM 1858 N N . TYR A 1 235 ? 44.108 19.803 30.705 1.00 18.94 232 TYR A N 1
ATOM 1859 C CA . TYR A 1 235 ? 43.840 18.527 31.340 1.00 19.25 232 TYR A CA 1
ATOM 1860 C C . TYR A 1 235 ? 45.139 17.786 31.700 1.00 21.17 232 TYR A C 1
ATOM 1861 O O . TYR A 1 235 ? 45.098 16.616 32.058 1.00 22.26 232 TYR A O 1
ATOM 1870 N N . LYS A 1 236 ? 46.272 18.444 31.478 1.00 20.16 233 LYS A N 1
ATOM 1871 C CA . LYS A 1 236 ? 47.628 17.910 31.824 1.00 21.14 233 LYS A CA 1
ATOM 1872 C C . LYS A 1 236 ? 47.808 16.477 31.296 1.00 20.82 233 LYS A C 1
ATOM 1873 O O . LYS A 1 236 ? 48.139 15.513 32.066 1.00 22.91 233 LYS A O 1
ATOM 1879 N N . LEU A 1 237 ? 47.621 16.317 30.002 1.00 18.16 234 LEU A N 1
ATOM 1880 C CA . LEU A 1 237 ? 47.605 14.951 29.437 1.00 19.12 234 LEU A CA 1
ATOM 1881 C C . LEU A 1 237 ? 48.995 14.391 29.280 1.00 18.22 234 LEU A C 1
ATOM 1882 O O . LEU A 1 237 ? 49.206 13.189 29.514 1.00 20.60 234 LEU A O 1
ATOM 1887 N N . PHE A 1 238 ? 49.971 15.196 28.890 1.00 17.09 235 PHE A N 1
ATOM 1888 C CA . PHE A 1 238 ? 51.334 14.701 28.685 1.00 17.96 235 PHE A CA 1
ATOM 1889 C C . PHE A 1 238 ? 51.954 14.467 30.086 1.00 19.32 235 PHE A C 1
ATOM 1890 O O . PHE A 1 238 ? 51.937 15.354 30.958 1.00 19.62 235 PHE A O 1
ATOM 1898 N N . PRO A 1 239 ? 52.543 13.316 30.328 1.00 18.27 236 PRO A N 1
ATOM 1899 C CA . PRO A 1 239 ? 53.142 13.082 31.634 1.00 18.65 236 PRO A CA 1
ATOM 1900 C C . PRO A 1 239 ? 54.240 14.071 32.022 1.00 18.40 236 PRO A C 1
ATOM 1901 O O . PRO A 1 239 ? 54.940 14.527 31.195 1.00 18.81 236 PRO A O 1
ATOM 1905 N N . ASP A 1 240 ? 54.346 14.319 33.320 1.00 21.53 237 ASP A N 1
ATOM 1906 C CA . ASP A 1 240 ? 55.403 15.088 33.904 1.00 22.26 237 ASP A CA 1
ATOM 1907 C C . ASP A 1 240 ? 56.733 14.435 33.566 1.00 18.60 237 ASP A C 1
ATOM 1908 O O . ASP A 1 240 ? 56.794 13.271 33.432 1.00 20.40 237 ASP A O 1
ATOM 1913 N N . LEU A 1 241 ? 57.783 15.219 33.536 1.00 19.79 238 LEU A N 1
ATOM 1914 C CA . LEU A 1 241 ? 59.097 14.685 33.367 1.00 18.77 238 LEU A CA 1
ATOM 1915 C C . LEU A 1 241 ? 59.512 13.825 34.534 1.00 21.03 238 LEU A C 1
ATOM 1916 O O . LEU A 1 241 ? 60.223 12.878 34.343 1.00 20.63 238 LEU A O 1
ATOM 1921 N N . SER A 1 242 ? 59.051 14.136 35.733 1.00 20.81 239 SER A N 1
ATOM 1922 C CA . SER A 1 242 ? 59.405 13.170 36.845 1.00 22.08 239 SER A CA 1
ATOM 1923 C C . SER A 1 242 ? 58.749 11.840 36.600 1.00 21.66 239 SER A C 1
ATOM 1924 O O . SER A 1 242 ? 59.217 10.790 37.070 1.00 25.38 239 SER A O 1
ATOM 1927 N N . ASP A 1 243 ? 57.620 11.824 35.908 1.00 19.95 240 ASP A N 1
ATOM 1928 C CA . ASP A 1 243 ? 56.964 10.537 35.495 1.00 19.59 240 ASP A CA 1
ATOM 1929 C C . ASP A 1 243 ? 57.711 9.779 34.364 1.00 20.01 240 ASP A C 1
ATOM 1930 O O . ASP A 1 243 ? 57.985 8.581 34.415 1.00 21.64 240 ASP A O 1
ATOM 1935 N N . TRP A 1 244 ? 58.131 10.526 33.335 1.00 18.51 241 TRP A N 1
ATOM 1936 C CA . TRP A 1 244 ? 58.930 9.984 32.247 1.00 18.22 241 TRP A CA 1
ATOM 1937 C C . TRP A 1 244 ? 60.300 9.476 32.697 1.00 19.07 241 TRP A C 1
ATOM 1938 O O . TRP A 1 244 ? 60.868 8.563 32.066 1.00 19.56 241 TRP A O 1
ATOM 1949 N N . GLU A 1 245 ? 60.765 9.999 33.823 1.00 20.13 242 GLU A N 1
ATOM 1950 C CA . GLU A 1 245 ? 62.135 9.654 34.315 1.00 20.91 242 GLU A CA 1
ATOM 1951 C C . GLU A 1 245 ? 62.170 8.126 34.532 1.00 21.56 242 GLU A C 1
ATOM 1952 O O . GLU A 1 245 ? 61.397 7.553 35.234 1.00 20.96 242 GLU A O 1
ATOM 1958 N N . GLY A 1 246 ? 63.150 7.530 33.909 1.00 19.50 243 GLY A N 1
ATOM 1959 C CA . GLY A 1 246 ? 63.403 6.103 33.947 1.00 19.76 243 GLY A CA 1
ATOM 1960 C C . GLY A 1 246 ? 62.477 5.203 33.196 1.00 22.18 243 GLY A C 1
ATOM 1961 O O . GLY A 1 246 ? 62.533 4.004 33.312 1.00 23.35 243 GLY A O 1
ATOM 1962 N N . LYS A 1 247 ? 61.557 5.798 32.442 1.00 19.33 244 LYS A N 1
ATOM 1963 C CA . LYS A 1 247 ? 60.723 5.042 31.533 1.00 18.70 244 LYS A CA 1
ATOM 1964 C C . LYS A 1 247 ? 61.377 4.853 30.204 1.00 17.54 244 LYS A C 1
ATOM 1965 O O . LYS A 1 247 ? 62.407 5.451 29.856 1.00 18.47 244 LYS A O 1
ATOM 1971 N N . ILE A 1 248 ? 60.851 3.881 29.484 1.00 18.97 245 ILE A N 1
ATOM 1972 C CA . ILE A 1 248 ? 61.151 3.641 28.058 1.00 17.93 245 ILE A CA 1
ATOM 1973 C C . ILE A 1 248 ? 59.995 4.248 27.210 1.00 16.92 245 ILE A C 1
ATOM 1974 O O . ILE A 1 248 ? 58.840 3.902 27.349 1.00 19.88 245 ILE A O 1
ATOM 1979 N N . LEU A 1 249 ? 60.381 5.103 26.287 1.00 17.62 246 LEU A N 1
ATOM 1980 C CA . LEU A 1 249 ? 59.413 5.735 25.318 1.00 17.44 246 LEU A CA 1
ATOM 1981 C C . LEU A 1 249 ? 59.275 4.835 24.103 1.00 16.80 246 LEU A C 1
ATOM 1982 O O . LEU A 1 249 ? 60.262 4.310 23.554 1.00 19.02 246 LEU A O 1
ATOM 1987 N N . LEU A 1 250 ? 58.035 4.524 23.750 1.00 15.83 247 LEU A N 1
ATOM 1988 C CA . LEU A 1 250 ? 57.682 3.934 22.457 1.00 16.83 247 LEU A CA 1
ATOM 1989 C C . LEU A 1 250 ? 57.207 4.998 21.473 1.00 16.17 247 LEU A C 1
ATOM 1990 O O . LEU A 1 250 ? 56.300 5.764 21.806 1.00 17.45 247 LEU A O 1
ATOM 1995 N N . LEU A 1 251 ? 57.731 4.921 20.270 1.00 16.96 248 LEU A N 1
ATOM 1996 C CA . LEU A 1 251 ? 57.321 5.710 19.138 1.00 17.46 248 LEU A CA 1
ATOM 1997 C C . LEU A 1 251 ? 57.060 4.809 17.917 1.00 17.51 248 LEU A C 1
ATOM 1998 O O . LEU A 1 251 ? 57.822 3.900 17.619 1.00 18.33 248 LEU A O 1
ATOM 2003 N N . GLU A 1 252 ? 55.994 5.117 17.215 1.00 17.65 249 GLU A N 1
ATOM 2004 C CA . GLU A 1 252 ? 55.712 4.462 15.932 1.00 17.85 249 GLU A CA 1
ATOM 2005 C C . GLU A 1 252 ? 54.929 5.416 15.063 1.00 20.46 249 GLU A C 1
ATOM 2006 O O . GLU A 1 252 ? 54.168 6.269 15.560 1.00 18.90 249 GLU A O 1
ATOM 2012 N N . THR A 1 253 ? 55.146 5.259 13.763 1.00 17.95 250 THR A N 1
ATOM 2013 C CA . THR A 1 253 ? 54.545 6.130 12.727 1.00 19.37 250 THR A CA 1
ATOM 2014 C C . THR A 1 253 ? 53.337 5.474 12.035 1.00 18.79 250 THR A C 1
ATOM 2015 O O . THR A 1 253 ? 53.253 4.244 11.813 1.00 17.58 250 THR A O 1
ATOM 2019 N N . SER A 1 254 ? 52.420 6.307 11.634 1.00 18.73 251 SER A N 1
ATOM 2020 C CA . SER A 1 254 ? 51.115 5.926 11.153 1.00 18.30 251 SER A CA 1
ATOM 2021 C C . SER A 1 254 ? 51.130 5.768 9.584 1.00 18.05 251 SER A C 1
ATOM 2022 O O . SER A 1 254 ? 52.129 5.933 8.906 1.00 18.92 251 SER A O 1
ATOM 2025 N N . GLU A 1 255 ? 49.922 5.514 9.083 1.00 20.00 252 GLU A N 1
ATOM 2026 C CA . GLU A 1 255 ? 49.650 5.424 7.645 1.00 20.91 252 GLU A CA 1
ATOM 2027 C C . GLU A 1 255 ? 49.878 6.765 6.931 1.00 22.64 252 GLU A C 1
ATOM 2028 O O . GLU A 1 255 ? 49.993 6.833 5.683 1.00 23.79 252 GLU A O 1
ATOM 2034 N N . GLU A 1 256 ? 49.903 7.842 7.716 1.00 20.86 253 GLU A N 1
ATOM 2035 C CA . GLU A 1 256 ? 50.309 9.183 7.202 1.00 22.20 253 GLU A CA 1
ATOM 2036 C C . GLU A 1 256 ? 51.696 9.248 6.647 1.00 22.60 253 GLU A C 1
ATOM 2037 O O . GLU A 1 256 ? 52.001 10.093 5.799 1.00 24.66 253 GLU A O 1
ATOM 2043 N N . LYS A 1 257 ? 52.581 8.358 7.099 1.00 20.16 254 LYS A N 1
ATOM 2044 C CA . LYS A 1 257 ? 53.892 8.211 6.532 1.00 20.36 254 LYS A CA 1
ATOM 2045 C C . LYS A 1 257 ? 54.628 9.538 6.352 1.00 21.28 254 LYS A C 1
ATOM 2046 O O . LYS A 1 257 ? 54.957 9.925 5.258 1.00 22.08 254 LYS A O 1
ATOM 2052 N N . PRO A 1 258 ? 54.834 10.237 7.447 1.00 18.68 255 PRO A N 1
ATOM 2053 C CA . PRO A 1 258 ? 55.443 11.560 7.366 1.00 20.30 255 PRO A CA 1
ATOM 2054 C C . PRO A 1 258 ? 56.723 11.567 6.640 1.00 19.71 255 PRO A C 1
ATOM 2055 O O . PRO A 1 258 ? 57.594 10.744 6.817 1.00 20.96 255 PRO A O 1
ATOM 2059 N N . LYS A 1 259 ? 56.890 12.608 5.827 1.00 21.79 256 LYS A N 1
ATOM 2060 C CA . LYS A 1 259 ? 58.104 12.722 5.093 1.00 21.71 256 LYS A CA 1
ATOM 2061 C C . LYS A 1 259 ? 59.282 12.941 6.014 1.00 21.14 256 LYS A C 1
ATOM 2062 O O . LYS A 1 259 ? 59.086 13.463 7.156 1.00 22.04 256 LYS A O 1
ATOM 2068 N N . PRO A 1 260 ? 60.522 12.570 5.598 1.00 21.76 257 PRO A N 1
ATOM 2069 C CA . PRO A 1 260 ? 61.619 12.605 6.508 1.00 21.58 257 PRO A CA 1
ATOM 2070 C C . PRO A 1 260 ? 61.797 13.971 7.202 1.00 20.62 257 PRO A C 1
ATOM 2071 O O . PRO A 1 260 ? 62.022 14.004 8.441 1.00 21.67 257 PRO A O 1
ATOM 2075 N N . GLU A 1 261 ? 61.619 15.041 6.442 1.00 23.85 258 GLU A N 1
ATOM 2076 C CA . GLU A 1 261 ? 61.782 16.360 7.112 1.00 25.60 258 GLU A CA 1
ATOM 2077 C C . GLU A 1 261 ? 60.718 16.617 8.188 1.00 23.12 258 GLU A C 1
ATOM 2078 O O . GLU A 1 261 ? 61.012 17.219 9.230 1.00 22.77 258 GLU A O 1
ATOM 2084 N N . ASP A 1 262 ? 59.506 16.102 7.977 1.00 22.31 259 ASP A N 1
ATOM 2085 C CA . ASP A 1 262 ? 58.463 16.240 8.979 1.00 22.05 259 ASP A CA 1
ATOM 2086 C C . ASP A 1 262 ? 58.710 15.287 10.194 1.00 18.38 259 ASP A C 1
ATOM 2087 O O . ASP A 1 262 ? 58.454 15.656 11.365 1.00 19.45 259 ASP A O 1
ATOM 2092 N N . PHE A 1 263 ? 59.159 14.053 9.932 1.00 18.32 260 PHE A N 1
ATOM 2093 C CA . PHE A 1 263 ? 59.610 13.182 10.995 1.00 17.86 260 PHE A CA 1
ATOM 2094 C C . PHE A 1 263 ? 60.640 13.867 11.947 1.00 16.82 260 PHE A C 1
ATOM 2095 O O . PHE A 1 263 ? 60.507 13.834 13.145 1.00 18.17 260 PHE A O 1
ATOM 2103 N N . LYS A 1 264 ? 61.605 14.533 11.329 1.00 18.88 261 LYS A N 1
ATOM 2104 C CA . LYS A 1 264 ? 62.652 15.239 12.027 1.00 18.82 261 LYS A CA 1
ATOM 2105 C C . LYS A 1 264 ? 62.083 16.360 12.908 1.00 17.52 261 LYS A C 1
ATOM 2106 O O . LYS A 1 264 ? 62.441 16.496 14.092 1.00 18.53 261 LYS A O 1
ATOM 2112 N N . LYS A 1 265 ? 61.194 17.116 12.301 1.00 18.15 262 LYS A N 1
ATOM 2113 C CA . LYS A 1 265 ? 60.494 18.209 13.027 1.00 20.96 262 LYS A CA 1
ATOM 2114 C C . LYS A 1 265 ? 59.676 17.677 14.250 1.00 18.57 262 LYS A C 1
ATOM 2115 O O . LYS A 1 265 ? 59.685 18.217 15.371 1.00 17.75 262 LYS A O 1
ATOM 2129 N N . LEU A 1 267 ? 60.396 14.811 15.920 1.00 16.03 264 LEU A N 1
ATOM 2130 C CA . LEU A 1 267 ? 61.344 14.400 16.926 1.00 17.38 264 LEU A CA 1
ATOM 2131 C C . LEU A 1 267 ? 61.926 15.582 17.714 1.00 18.16 264 LEU A C 1
ATOM 2132 O O . LEU A 1 267 ? 62.083 15.529 18.930 1.00 17.58 264 LEU A O 1
ATOM 2137 N N . LEU A 1 268 ? 62.216 16.673 16.983 1.00 17.58 265 LEU A N 1
ATOM 2138 C CA . LEU A 1 268 ? 62.742 17.900 17.647 1.00 17.17 265 LEU A CA 1
ATOM 2139 C C . LEU A 1 268 ? 61.676 18.559 18.554 1.00 17.72 265 LEU A C 1
ATOM 2140 O O . LEU A 1 268 ? 61.998 19.058 19.653 1.00 17.54 265 LEU A O 1
ATOM 2145 N N . THR A 1 269 ? 60.431 18.513 18.122 1.00 17.03 266 THR A N 1
ATOM 2146 C CA . THR A 1 269 ? 59.342 19.016 18.937 1.00 16.95 266 THR A CA 1
ATOM 2147 C C . THR A 1 269 ? 59.196 18.217 20.237 1.00 16.92 266 THR A C 1
ATOM 2148 O O . THR A 1 269 ? 59.022 18.715 21.330 1.00 17.73 266 THR A O 1
ATOM 2152 N N . LEU A 1 270 ? 59.303 16.862 20.147 1.00 16.49 267 LEU A N 1
ATOM 2153 C CA . LEU A 1 270 ? 59.386 16.054 21.323 1.00 17.89 267 LEU A CA 1
ATOM 2154 C C . LEU A 1 270 ? 60.590 16.333 22.236 1.00 17.35 267 LEU A C 1
ATOM 2155 O O . LEU A 1 270 ? 60.495 16.416 23.427 1.00 17.39 267 LEU A O 1
ATOM 2160 N N . LYS A 1 271 ? 61.743 16.516 21.594 1.00 17.64 268 LYS A N 1
ATOM 2161 C CA . LYS A 1 271 ? 62.990 16.853 22.260 1.00 18.54 268 LYS A CA 1
ATOM 2162 C C . LYS A 1 271 ? 62.770 18.131 23.122 1.00 15.29 268 LYS A C 1
ATOM 2163 O O . LYS A 1 271 ? 63.195 18.238 24.273 1.00 16.41 268 LYS A O 1
ATOM 2169 N N . ASP A 1 272 ? 62.054 19.049 22.532 1.00 16.45 269 ASP A N 1
ATOM 2170 C CA . ASP A 1 272 ? 61.753 20.323 23.208 1.00 17.01 269 ASP A CA 1
ATOM 2171 C C . ASP A 1 272 ? 60.985 20.212 24.546 1.00 16.72 269 ASP A C 1
ATOM 2172 O O . ASP A 1 272 ? 60.986 21.161 25.361 1.00 17.83 269 ASP A O 1
ATOM 2177 N N . THR A 1 273 ? 60.319 19.080 24.774 1.00 16.02 270 THR A N 1
ATOM 2178 C CA . THR A 1 273 ? 59.685 18.790 26.041 1.00 16.46 270 THR A CA 1
ATOM 2179 C C . THR A 1 273 ? 60.618 18.469 27.215 1.00 16.96 270 THR A C 1
ATOM 2180 O O . THR A 1 273 ? 60.243 18.468 28.368 1.00 20.05 270 THR A O 1
ATOM 2184 N N . GLY A 1 274 ? 61.853 18.130 26.871 1.00 17.30 271 GLY A N 1
ATOM 2185 C CA . GLY A 1 274 ? 62.828 17.616 27.791 1.00 17.34 271 GLY A CA 1
ATOM 2186 C C . GLY A 1 274 ? 62.850 16.097 27.999 1.00 17.69 271 GLY A C 1
ATOM 2187 O O . GLY A 1 274 ? 63.670 15.579 28.752 1.00 20.35 271 GLY A O 1
ATOM 2188 N N . ILE A 1 275 ? 61.924 15.402 27.343 1.00 17.24 272 ILE A N 1
ATOM 2189 C CA . ILE A 1 275 ? 61.746 13.934 27.549 1.00 17.40 272 ILE A CA 1
ATOM 2190 C C . ILE A 1 275 ? 63.029 13.124 27.345 1.00 20.04 272 ILE A C 1
ATOM 2191 O O . ILE A 1 275 ? 63.294 12.153 28.081 1.00 19.20 272 ILE A O 1
ATOM 2196 N N . PHE A 1 276 ? 63.839 13.508 26.369 1.00 20.06 273 PHE A N 1
ATOM 2197 C CA . PHE A 1 276 ? 65.045 12.705 26.059 1.00 21.49 273 PHE A CA 1
ATOM 2198 C C . PHE A 1 276 ? 66.116 12.845 27.108 1.00 23.25 273 PHE A C 1
ATOM 2199 O O . PHE A 1 276 ? 67.060 12.093 27.098 1.00 25.75 273 PHE A O 1
ATOM 2207 N N . ALA A 1 277 ? 66.008 13.833 28.002 1.00 21.84 274 ALA A N 1
ATOM 2208 C CA . ALA A 1 277 ? 66.978 13.963 29.093 1.00 23.72 274 ALA A CA 1
ATOM 2209 C C . ALA A 1 277 ? 66.726 12.959 30.193 1.00 23.88 274 ALA A C 1
ATOM 2210 O O . ALA A 1 277 ? 67.614 12.685 31.016 1.00 25.84 274 ALA A O 1
ATOM 2212 N N . VAL A 1 278 ? 65.516 12.399 30.249 1.00 21.56 275 VAL A N 1
ATOM 2213 C CA . VAL A 1 278 ? 65.129 11.614 31.449 1.00 21.11 275 VAL A CA 1
ATOM 2214 C C . VAL A 1 278 ? 64.759 10.134 31.221 1.00 20.80 275 VAL A C 1
ATOM 2215 O O . VAL A 1 278 ? 64.764 9.362 32.140 1.00 20.56 275 VAL A O 1
ATOM 2219 N N . ILE A 1 279 ? 64.466 9.759 29.965 1.00 19.49 276 ILE A N 1
ATOM 2220 C CA . ILE A 1 279 ? 64.104 8.383 29.688 1.00 18.94 276 ILE A CA 1
ATOM 2221 C C . ILE A 1 279 ? 65.319 7.423 29.721 1.00 18.51 276 ILE A C 1
ATOM 2222 O O . ILE A 1 279 ? 66.475 7.831 29.597 1.00 19.72 276 ILE A O 1
ATOM 2227 N N . ASN A 1 280 ? 64.997 6.166 29.927 1.00 18.67 277 ASN A N 1
ATOM 2228 C CA . ASN A 1 280 ? 66.035 5.082 29.916 1.00 19.80 277 ASN A CA 1
ATOM 2229 C C . ASN A 1 280 ? 66.316 4.440 28.568 1.00 22.86 277 ASN A C 1
ATOM 2230 O O . ASN A 1 280 ? 67.320 3.798 28.388 1.00 22.34 277 ASN A O 1
ATOM 2235 N N . GLY A 1 281 ? 65.473 4.737 27.581 1.00 20.27 278 GLY A N 1
ATOM 2236 C CA . GLY A 1 281 ? 65.625 4.158 26.267 1.00 20.24 278 GLY A CA 1
ATOM 2237 C C . GLY A 1 281 ? 64.426 4.469 25.394 1.00 18.59 278 GLY A C 1
ATOM 2238 O O . GLY A 1 281 ? 63.399 4.996 25.894 1.00 19.79 278 GLY A O 1
ATOM 2239 N N . LEU A 1 282 ? 64.571 4.134 24.123 1.00 18.07 279 LEU A N 1
ATOM 2240 C CA . LEU A 1 282 ? 63.601 4.464 23.060 1.00 18.29 279 LEU A CA 1
ATOM 2241 C C . LEU A 1 282 ? 63.368 3.237 22.180 1.00 19.82 279 LEU A C 1
ATOM 2242 O O . LEU A 1 282 ? 64.332 2.626 21.737 1.00 21.27 279 LEU A O 1
ATOM 2247 N N . LEU A 1 283 ? 62.133 2.829 22.076 1.00 16.60 280 LEU A N 1
ATOM 2248 C CA . LEU A 1 283 ? 61.717 1.757 21.141 1.00 19.08 280 LEU A CA 1
ATOM 2249 C C . LEU A 1 283 ? 60.942 2.375 19.991 1.00 18.60 280 LEU A C 1
ATOM 2250 O O . LEU A 1 283 ? 60.009 3.193 20.243 1.00 19.32 280 LEU A O 1
ATOM 2255 N N . VAL A 1 284 ? 61.270 2.008 18.756 1.00 17.73 281 VAL A N 1
ATOM 2256 C CA . VAL A 1 284 ? 60.648 2.565 17.557 1.00 17.38 281 VAL A CA 1
ATOM 2257 C C . VAL A 1 284 ? 60.151 1.479 16.657 1.00 18.67 281 VAL A C 1
ATOM 2258 O O . VAL A 1 284 ? 60.903 0.595 16.279 1.00 19.37 281 VAL A O 1
ATOM 2262 N N . GLY A 1 285 ? 58.869 1.498 16.426 1.00 18.55 282 GLY A N 1
ATOM 2263 C CA . GLY A 1 285 ? 58.288 0.586 15.498 1.00 18.68 282 GLY A CA 1
ATOM 2264 C C . GLY A 1 285 ? 58.724 0.745 14.052 1.00 17.91 282 GLY A C 1
ATOM 2265 O O . GLY A 1 285 ? 59.075 1.792 13.517 1.00 17.54 282 GLY A O 1
ATOM 2266 N N . LYS A 1 286 ? 58.725 -0.381 13.378 1.00 18.60 283 LYS A N 1
ATOM 2267 C CA . LYS A 1 286 ? 58.836 -0.403 11.923 1.00 18.97 283 LYS A CA 1
ATOM 2268 C C . LYS A 1 286 ? 57.816 0.491 11.253 1.00 17.60 283 LYS A C 1
ATOM 2269 O O . LYS A 1 286 ? 56.650 0.365 11.500 1.00 18.92 283 LYS A O 1
ATOM 2275 N N . PRO A 1 287 ? 58.271 1.418 10.361 1.00 17.58 284 PRO A N 1
ATOM 2276 C CA . PRO A 1 287 ? 57.242 2.225 9.671 1.00 18.56 284 PRO A CA 1
ATOM 2277 C C . PRO A 1 287 ? 56.345 1.386 8.787 1.00 20.16 284 PRO A C 1
ATOM 2278 O O . PRO A 1 287 ? 56.757 0.309 8.309 1.00 18.84 284 PRO A O 1
ATOM 2290 N N . ASP A 1 289 ? 54.698 -0.305 5.858 1.00 20.62 286 ASP A N 1
ATOM 2291 C CA . ASP A 1 289 ? 55.243 -0.649 4.507 1.00 23.29 286 ASP A CA 1
ATOM 2292 C C . ASP A 1 289 ? 56.762 -0.442 4.355 1.00 20.68 286 ASP A C 1
ATOM 2293 O O . ASP A 1 289 ? 57.283 -0.456 3.240 1.00 23.59 286 ASP A O 1
ATOM 2298 N N . GLU A 1 290 ? 57.425 -0.216 5.485 1.00 20.21 287 GLU A N 1
ATOM 2299 C CA . GLU A 1 290 ? 58.791 0.223 5.545 1.00 19.46 287 GLU A CA 1
ATOM 2300 C C . GLU A 1 290 ? 59.029 1.528 4.748 1.00 18.60 287 GLU A C 1
ATOM 2301 O O . GLU A 1 290 ? 60.151 1.868 4.379 1.00 22.07 287 GLU A O 1
ATOM 2307 N N . THR A 1 291 ? 57.984 2.276 4.552 1.00 21.80 288 THR A N 1
ATOM 2308 C CA . THR A 1 291 ? 58.096 3.602 3.894 1.00 19.68 288 THR A CA 1
ATOM 2309 C C . THR A 1 291 ? 59.017 4.519 4.732 1.00 21.76 288 THR A C 1
ATOM 2310 O O . THR A 1 291 ? 58.792 4.734 5.951 1.00 21.88 288 THR A O 1
ATOM 2314 N N . PHE A 1 292 ? 60.050 5.010 4.085 1.00 20.55 289 PHE A N 1
ATOM 2315 C CA . PHE A 1 292 ? 61.068 5.897 4.730 1.00 22.67 289 PHE A CA 1
ATOM 2316 C C . PHE A 1 292 ? 61.854 5.206 5.859 1.00 23.18 289 PHE A C 1
ATOM 2317 O O . PHE A 1 292 ? 62.435 5.806 6.755 1.00 22.90 289 PHE A O 1
ATOM 2325 N N . HIS A 1 293 ? 61.930 3.888 5.810 1.00 21.76 290 HIS A N 1
ATOM 2326 C CA . HIS A 1 293 ? 62.645 3.113 6.812 1.00 22.40 290 HIS A CA 1
ATOM 2327 C C . HIS A 1 293 ? 64.067 3.619 7.059 1.00 21.91 290 HIS A C 1
ATOM 2328 O O . HIS A 1 293 ? 64.519 3.850 8.188 1.00 22.00 290 HIS A O 1
ATOM 2335 N N . ASP A 1 294 ? 64.784 3.797 5.973 1.00 23.11 291 ASP A N 1
ATOM 2336 C CA . ASP A 1 294 ? 66.191 4.201 6.061 1.00 24.90 291 ASP A CA 1
ATOM 2337 C C . ASP A 1 294 ? 66.322 5.655 6.533 1.00 21.68 291 ASP A C 1
ATOM 2338 O O . ASP A 1 294 ? 67.221 6.010 7.340 1.00 23.02 291 ASP A O 1
ATOM 2343 N N . ASP A 1 295 ? 65.410 6.461 6.022 1.00 22.99 292 ASP A N 1
ATOM 2344 C CA . ASP A 1 295 ? 65.425 7.905 6.335 1.00 23.20 292 ASP A CA 1
ATOM 2345 C C . ASP A 1 295 ? 65.131 8.142 7.848 1.00 21.56 292 ASP A C 1
ATOM 2346 O O . ASP A 1 295 ? 65.751 8.968 8.522 1.00 21.00 292 ASP A O 1
ATOM 2351 N N . TYR A 1 296 ? 64.152 7.411 8.365 1.00 18.99 293 TYR A N 1
ATOM 2352 C CA . TYR A 1 296 ? 63.805 7.510 9.800 1.00 18.76 293 TYR A CA 1
ATOM 2353 C C . TYR A 1 296 ? 64.969 7.057 10.662 1.00 20.43 293 TYR A C 1
ATOM 2354 O O . TYR A 1 296 ? 65.246 7.607 11.680 1.00 19.66 293 TYR A O 1
ATOM 2363 N N . LYS A 1 297 ? 65.640 5.970 10.273 1.00 22.25 294 LYS A N 1
ATOM 2364 C CA . LYS A 1 297 ? 66.808 5.505 10.984 1.00 20.99 294 LYS A CA 1
ATOM 2365 C C . LYS A 1 297 ? 67.891 6.570 11.080 1.00 20.49 294 LYS A C 1
ATOM 2366 O O . LYS A 1 297 ? 68.405 6.863 12.164 1.00 20.39 294 LYS A O 1
ATOM 2372 N N . GLU A 1 298 ? 68.136 7.185 9.976 1.00 21.51 295 GLU A N 1
ATOM 2373 C CA . GLU A 1 298 ? 69.159 8.243 9.949 1.00 24.33 295 GLU A CA 1
ATOM 2374 C C . GLU A 1 298 ? 68.756 9.435 10.822 1.00 22.62 295 GLU A C 1
ATOM 2375 O O . GLU A 1 298 ? 69.547 9.994 11.572 1.00 23.16 295 GLU A O 1
ATOM 2381 N N . ALA A 1 299 ? 67.490 9.768 10.751 1.00 20.88 296 ALA A N 1
ATOM 2382 C CA . ALA A 1 299 ? 66.961 10.917 11.535 1.00 20.20 296 ALA A CA 1
ATOM 2383 C C . ALA A 1 299 ? 67.053 10.654 13.026 1.00 20.09 296 ALA A C 1
ATOM 2384 O O . ALA A 1 299 ? 67.366 11.535 13.831 1.00 21.12 296 ALA A O 1
ATOM 2386 N N . LEU A 1 300 ? 66.769 9.407 13.446 1.00 19.09 297 LEU A N 1
ATOM 2387 C CA . LEU A 1 300 ? 66.880 9.054 14.842 1.00 18.75 297 LEU A CA 1
ATOM 2388 C C . LEU A 1 300 ? 68.354 9.226 15.290 1.00 19.57 297 LEU A C 1
ATOM 2389 O O . LEU A 1 300 ? 68.660 9.741 16.368 1.00 19.55 297 LEU A O 1
ATOM 2394 N N . LEU A 1 301 ? 69.263 8.723 14.481 1.00 20.88 298 LEU A N 1
ATOM 2395 C CA . LEU A 1 301 ? 70.674 8.790 14.810 1.00 22.07 298 LEU A CA 1
ATOM 2396 C C . LEU A 1 301 ? 71.165 10.225 14.833 1.00 22.00 298 LEU A C 1
ATOM 2397 O O . LEU A 1 301 ? 72.017 10.570 15.581 1.00 26.51 298 LEU A O 1
ATOM 2402 N N . ASP A 1 302 ? 70.589 11.041 13.988 1.00 21.73 299 ASP A N 1
ATOM 2403 C CA . ASP A 1 302 ? 70.946 12.418 13.923 1.00 23.13 299 ASP A CA 1
ATOM 2404 C C . ASP A 1 302 ? 70.426 13.242 15.097 1.00 23.43 299 ASP A C 1
ATOM 2405 O O . ASP A 1 302 ? 71.024 14.214 15.398 1.00 22.09 299 ASP A O 1
ATOM 2410 N N . ILE A 1 303 ? 69.280 12.893 15.661 1.00 20.49 300 ILE A N 1
ATOM 2411 C CA . ILE A 1 303 ? 68.584 13.758 16.616 1.00 20.54 300 ILE A CA 1
ATOM 2412 C C . ILE A 1 303 ? 68.527 13.259 18.068 1.00 22.27 300 ILE A C 1
ATOM 2413 O O . ILE A 1 303 ? 68.641 13.994 18.961 1.00 20.62 300 ILE A O 1
ATOM 2418 N N . ILE A 1 304 ? 68.261 12.008 18.250 1.00 20.48 301 ILE A N 1
ATOM 2419 C CA . ILE A 1 304 ? 68.059 11.517 19.609 1.00 21.16 301 ILE A CA 1
ATOM 2420 C C . ILE A 1 304 ? 69.327 11.729 20.432 1.00 21.36 301 ILE A C 1
ATOM 2421 O O . ILE A 1 304 ? 70.452 11.386 19.987 1.00 23.82 301 ILE A O 1
ATOM 2426 N N . ASP A 1 305 ? 69.171 12.238 21.653 1.00 19.83 302 ASP A N 1
ATOM 2427 C CA . ASP A 1 305 ? 70.317 12.469 22.535 1.00 20.00 302 ASP A CA 1
ATOM 2428 C C . ASP A 1 305 ? 71.215 11.252 22.650 1.00 22.76 302 ASP A C 1
ATOM 2429 O O . ASP A 1 305 ? 70.778 10.152 22.700 1.00 23.40 302 ASP A O 1
ATOM 2434 N N . SER A 1 306 ? 72.494 11.527 22.679 1.00 23.77 303 SER A N 1
ATOM 2435 C CA . SER A 1 306 ? 73.510 10.523 22.502 1.00 29.60 303 SER A CA 1
ATOM 2436 C C . SER A 1 306 ? 73.546 9.468 23.526 1.00 31.56 303 SER A C 1
ATOM 2437 O O . SER A 1 306 ? 73.990 8.398 23.238 1.00 31.69 303 SER A O 1
ATOM 2440 N N . ASN A 1 307 ? 73.067 9.758 24.710 1.00 32.36 304 ASN A N 1
ATOM 2441 C CA . ASN A 1 307 ? 73.114 8.766 25.753 1.00 39.07 304 ASN A CA 1
ATOM 2442 C C . ASN A 1 307 ? 71.962 7.764 25.774 1.00 38.36 304 ASN A C 1
ATOM 2443 O O . ASN A 1 307 ? 71.956 6.916 26.603 1.00 43.00 304 ASN A O 1
ATOM 2448 N N . ILE A 1 308 ? 71.008 7.865 24.867 1.00 29.17 305 ILE A N 1
ATOM 2449 C CA . ILE A 1 308 ? 69.806 7.073 24.972 1.00 27.23 305 ILE A CA 1
ATOM 2450 C C . ILE A 1 308 ? 69.850 5.857 24.077 1.00 24.57 305 ILE A C 1
ATOM 2451 O O . ILE A 1 308 ? 70.041 5.989 22.906 1.00 24.07 305 ILE A O 1
ATOM 2456 N N . PRO A 1 309 ? 69.645 4.686 24.634 1.00 22.47 306 PRO A N 1
ATOM 2457 C CA . PRO A 1 309 ? 69.606 3.522 23.738 1.00 25.69 306 PRO A CA 1
ATOM 2458 C C . PRO A 1 309 ? 68.378 3.548 22.855 1.00 24.01 306 PRO A C 1
ATOM 2459 O O . PRO A 1 309 ? 67.317 3.949 23.309 1.00 22.30 306 PRO A O 1
ATOM 2463 N N . ILE A 1 310 ? 68.547 3.187 21.583 1.00 21.78 307 ILE A N 1
ATOM 2464 C CA . ILE A 1 310 ? 67.453 3.114 20.619 1.00 20.94 307 ILE A CA 1
ATOM 2465 C C . ILE A 1 310 ? 67.367 1.728 19.982 1.00 21.40 307 ILE A C 1
ATOM 2466 O O . ILE A 1 310 ? 68.335 1.311 19.365 1.00 22.65 307 ILE A O 1
ATOM 2471 N N . VAL A 1 311 ? 66.246 1.062 20.134 1.00 19.67 308 VAL A N 1
ATOM 2472 C CA . VAL A 1 311 ? 65.921 -0.158 19.365 1.00 21.00 308 VAL A CA 1
ATOM 2473 C C . VAL A 1 311 ? 64.848 0.172 18.350 1.00 21.67 308 VAL A C 1
ATOM 2474 O O . VAL A 1 311 ? 63.738 0.569 18.702 1.00 21.00 308 VAL A O 1
ATOM 2478 N N . TYR A 1 312 ? 65.215 -0.007 17.083 1.00 20.90 309 TYR A N 1
ATOM 2479 C CA . TYR A 1 312 ? 64.349 0.223 15.924 1.00 19.98 309 TYR A CA 1
ATOM 2480 C C . TYR A 1 312 ? 63.804 -1.093 15.340 1.00 22.51 309 TYR A C 1
ATOM 2481 O O . TYR A 1 312 ? 64.280 -2.197 15.685 1.00 22.72 309 TYR A O 1
ATOM 2490 N N . ASN A 1 313 ? 62.822 -0.976 14.474 1.00 20.30 310 ASN A N 1
ATOM 2491 C CA . ASN A 1 313 ? 62.293 -2.075 13.713 1.00 20.67 310 ASN A CA 1
ATOM 2492 C C . ASN A 1 313 ? 61.477 -3.064 14.523 1.00 23.85 310 ASN A C 1
ATOM 2493 O O . ASN A 1 313 ? 61.407 -4.249 14.169 1.00 23.58 310 ASN A O 1
ATOM 2498 N N . LEU A 1 314 ? 60.906 -2.635 15.646 1.00 20.97 311 LEU A N 1
ATOM 2499 C CA . LEU A 1 314 ? 59.939 -3.467 16.351 1.00 21.45 311 LEU A CA 1
ATOM 2500 C C . LEU A 1 314 ? 58.718 -3.731 15.485 1.00 22.31 311 LEU A C 1
ATOM 2501 O O . LEU A 1 314 ? 58.205 -2.885 14.726 1.00 19.86 311 LEU A O 1
ATOM 2506 N N . ASN A 1 315 ? 58.143 -4.910 15.676 1.00 20.46 312 ASN A N 1
ATOM 2507 C CA . ASN A 1 315 ? 56.859 -5.200 15.070 1.00 19.51 312 ASN A CA 1
ATOM 2508 C C . ASN A 1 315 ? 55.707 -4.736 15.917 1.00 19.66 312 ASN A C 1
ATOM 2509 O O . ASN A 1 315 ? 54.865 -5.475 16.368 1.00 21.68 312 ASN A O 1
ATOM 2514 N N . VAL A 1 316 ? 55.723 -3.412 16.150 1.00 19.06 313 VAL A N 1
ATOM 2515 C CA . VAL A 1 316 ? 54.715 -2.743 16.898 1.00 18.81 313 VAL A CA 1
ATOM 2516 C C . VAL A 1 316 ? 54.371 -1.477 16.112 1.00 17.59 313 VAL A C 1
ATOM 2517 O O . VAL A 1 316 ? 55.246 -0.766 15.689 1.00 20.17 313 VAL A O 1
ATOM 2521 N N . GLY A 1 317 ? 53.089 -1.248 16.000 1.00 19.45 314 GLY A N 1
ATOM 2522 C CA . GLY A 1 317 ? 52.598 -0.047 15.301 1.00 19.65 314 GLY A CA 1
ATOM 2523 C C . GLY A 1 317 ? 51.826 -0.367 14.060 1.00 19.04 314 GLY A C 1
ATOM 2524 O O . GLY A 1 317 ? 50.933 -1.232 14.084 1.00 20.34 314 GLY A O 1
ATOM 2525 N N . HIS A 1 318 ? 52.105 0.391 13.015 1.00 19.02 315 HIS A N 1
ATOM 2526 C CA . HIS A 1 318 ? 51.289 0.390 11.794 1.00 19.38 315 HIS A CA 1
ATOM 2527 C C . HIS A 1 318 ? 51.664 -0.671 10.747 1.00 19.92 315 HIS A C 1
ATOM 2528 O O . HIS A 1 318 ? 50.796 -0.988 9.873 1.00 22.68 315 HIS A O 1
ATOM 2535 N N . ALA A 1 319 ? 52.899 -1.171 10.782 1.00 18.50 316 ALA A N 1
ATOM 2536 C CA . ALA A 1 319 ? 53.272 -2.283 9.912 1.00 21.37 316 ALA A CA 1
ATOM 2537 C C . ALA A 1 319 ? 52.551 -3.502 10.496 1.00 22.39 316 ALA A C 1
ATOM 2538 O O . ALA A 1 319 ? 52.020 -3.465 11.588 1.00 20.53 316 ALA A O 1
ATOM 2540 N N . THR A 1 320 ? 52.540 -4.607 9.766 1.00 20.81 317 THR A N 1
ATOM 2541 C CA . THR A 1 320 ? 51.978 -5.870 10.270 1.00 22.00 317 THR A CA 1
ATOM 2542 C C . THR A 1 320 ? 53.058 -6.931 10.191 1.00 20.38 317 THR A C 1
ATOM 2543 O O . THR A 1 320 ? 53.983 -6.754 9.491 1.00 20.54 317 THR A O 1
ATOM 2547 N N . PRO A 1 321 ? 52.935 -8.019 10.924 1.00 20.92 318 PRO A N 1
ATOM 2548 C CA . PRO A 1 321 ? 52.021 -8.263 11.970 1.00 20.63 318 PRO A CA 1
ATOM 2549 C C . PRO A 1 321 ? 52.329 -7.395 13.197 1.00 19.17 318 PRO A C 1
ATOM 2550 O O . PRO A 1 321 ? 53.256 -6.565 13.150 1.00 20.68 318 PRO A O 1
ATOM 2554 N N . ARG A 1 322 ? 51.541 -7.549 14.259 1.00 21.00 319 ARG A N 1
ATOM 2555 C CA . ARG A 1 322 ? 51.548 -6.604 15.421 1.00 19.59 319 ARG A CA 1
ATOM 2556 C C . ARG A 1 322 ? 51.638 -7.243 16.769 1.00 19.16 319 ARG A C 1
ATOM 2557 O O . ARG A 1 322 ? 50.777 -8.091 17.089 1.00 22.14 319 ARG A O 1
ATOM 2565 N N . ALA A 1 323 ? 52.679 -6.924 17.474 1.00 17.74 320 ALA A N 1
ATOM 2566 C CA . ALA A 1 323 ? 52.823 -7.276 18.878 1.00 18.42 320 ALA A CA 1
ATOM 2567 C C . ALA A 1 323 ? 51.951 -6.382 19.748 1.00 21.10 320 ALA A C 1
ATOM 2568 O O . ALA A 1 323 ? 51.565 -5.301 19.318 1.00 22.45 320 ALA A O 1
ATOM 2570 N N . ILE A 1 324 ? 51.628 -6.861 20.949 1.00 19.39 321 ILE A N 1
ATOM 2571 C CA . ILE A 1 324 ? 50.946 -6.047 22.003 1.00 1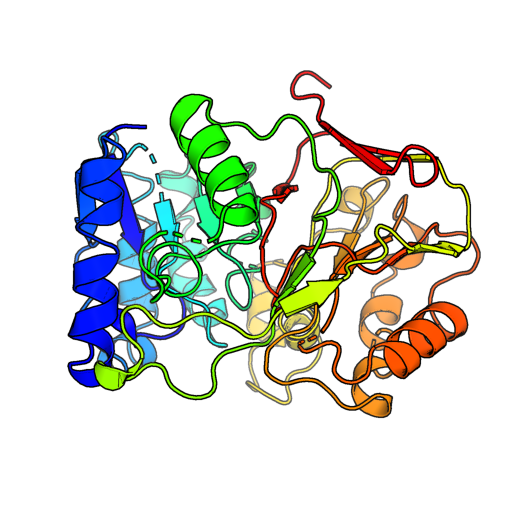9.51 321 ILE A CA 1
ATOM 2572 C C . ILE A 1 324 ? 51.974 -5.674 23.073 1.00 20.90 321 ILE A C 1
ATOM 2573 O O . ILE A 1 324 ? 52.735 -6.500 23.586 1.00 20.23 321 ILE A O 1
ATOM 2578 N N . VAL A 1 325 ? 52.086 -4.372 23.381 1.00 17.24 322 VAL A N 1
ATOM 2579 C CA . VAL A 1 325 ? 53.013 -3.865 24.357 1.00 19.22 322 VAL A CA 1
ATOM 2580 C C . VAL A 1 325 ? 52.292 -3.407 25.625 1.00 20.27 322 VAL A C 1
ATOM 2581 O O . VAL A 1 325 ? 51.486 -2.448 25.622 1.00 18.30 322 VAL A O 1
ATOM 2585 N N . PRO A 1 326 ? 52.453 -4.088 26.780 1.00 19.84 323 PRO A N 1
ATOM 2586 C CA . PRO A 1 326 ? 51.963 -3.550 28.026 1.00 17.96 323 PRO A CA 1
ATOM 2587 C C . PRO A 1 326 ? 52.623 -2.221 28.333 1.00 18.13 323 PRO A C 1
ATOM 2588 O O . PRO A 1 326 ? 53.815 -2.044 28.127 1.00 19.97 323 PRO A O 1
ATOM 2592 N N . PHE A 1 327 ? 51.794 -1.282 28.701 1.00 18.41 324 PHE A N 1
ATOM 2593 C CA . PHE A 1 327 ? 52.281 -0.026 29.276 1.00 17.39 324 PHE A CA 1
ATOM 2594 C C . PHE A 1 327 ? 52.192 -0.078 30.826 1.00 19.79 324 PHE A C 1
ATOM 2595 O O . PHE A 1 327 ? 51.234 -0.647 31.404 1.00 20.13 324 PHE A O 1
ATOM 2603 N N . GLY A 1 328 ? 53.122 0.612 31.470 1.00 19.25 325 GLY A N 1
ATOM 2604 C CA . GLY A 1 328 ? 53.163 0.702 32.964 1.00 20.04 325 GLY A CA 1
ATOM 2605 C C . GLY A 1 328 ? 53.639 -0.544 33.684 1.00 23.26 325 GLY A C 1
ATOM 2606 O O . GLY A 1 328 ? 53.377 -0.741 34.875 1.00 25.83 325 GLY A O 1
ATOM 2607 N N . VAL A 1 329 ? 54.274 -1.396 32.921 1.00 21.18 326 VAL A N 1
ATOM 2608 C CA . VAL A 1 329 ? 54.823 -2.699 33.425 1.00 21.67 326 VAL A CA 1
ATOM 2609 C C . VAL A 1 329 ? 56.321 -2.705 33.177 1.00 20.62 326 VAL A C 1
ATOM 2610 O O . VAL A 1 329 ? 56.810 -2.531 32.064 1.00 20.84 326 VAL A O 1
ATOM 2614 N N . HIS A 1 330 ? 57.094 -2.978 34.239 1.00 20.97 327 HIS A N 1
ATOM 2615 C CA . HIS A 1 330 ? 58.546 -3.012 34.122 1.00 21.15 327 HIS A CA 1
ATOM 2616 C C . HIS A 1 330 ? 59.009 -3.941 33.016 1.00 22.78 327 HIS A C 1
ATOM 2617 O O . HIS A 1 330 ? 58.640 -5.109 32.973 1.00 24.13 327 HIS A O 1
ATOM 2624 N N . ALA A 1 331 ? 59.768 -3.400 32.084 1.00 22.43 328 ALA A N 1
ATOM 2625 C CA . ALA A 1 331 ? 60.329 -4.120 30.944 1.00 23.04 328 ALA A CA 1
ATOM 2626 C C . ALA A 1 331 ? 61.816 -4.163 30.944 1.00 23.72 328 ALA A C 1
ATOM 2627 O O . ALA A 1 331 ? 62.497 -3.217 31.305 1.00 23.72 328 ALA A O 1
ATOM 2629 N N . HIS A 1 332 ? 62.370 -5.317 30.544 1.00 23.57 329 HIS A N 1
ATOM 2630 C CA . HIS A 1 332 ? 63.780 -5.391 30.284 1.00 26.69 329 HIS A CA 1
ATOM 2631 C C . HIS A 1 332 ? 64.003 -5.703 28.822 1.00 25.00 329 HIS A C 1
ATOM 2632 O O . HIS A 1 332 ? 63.508 -6.703 28.312 1.00 24.87 329 HIS A O 1
ATOM 2639 N N . VAL A 1 333 ? 64.685 -4.804 28.145 1.00 23.85 330 VAL A N 1
ATOM 2640 C CA . VAL A 1 333 ? 64.944 -4.894 26.716 1.00 23.40 330 VAL A CA 1
ATOM 2641 C C . VAL A 1 333 ? 66.349 -5.429 26.555 1.00 24.19 330 VAL A C 1
ATOM 2642 O O . VAL A 1 333 ? 67.279 -4.936 27.120 1.00 26.38 330 VAL A O 1
ATOM 2646 N N . ASP A 1 334 ? 66.425 -6.474 25.754 1.00 25.58 331 ASP A N 1
ATOM 2647 C CA . ASP A 1 334 ? 67.724 -7.086 25.376 1.00 25.65 331 ASP A CA 1
ATOM 2648 C C . ASP A 1 334 ? 67.823 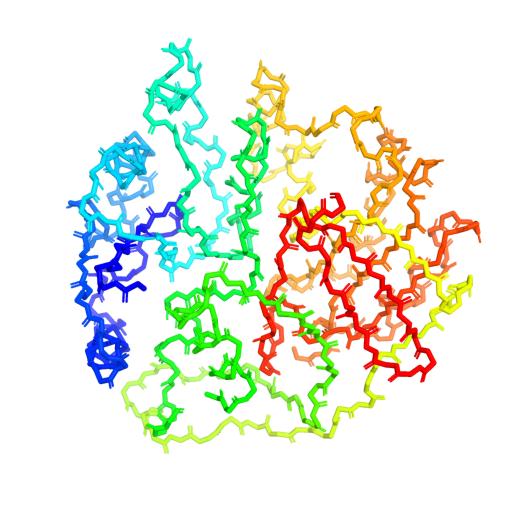-7.209 23.885 1.00 23.61 331 ASP A C 1
ATOM 2649 O O . ASP A 1 334 ? 67.233 -8.106 23.289 1.00 25.99 331 ASP A O 1
ATOM 2654 N N . ALA A 1 335 ? 68.523 -6.257 23.295 1.00 26.48 332 ALA A N 1
ATOM 2655 C CA . ALA A 1 335 ? 68.654 -6.128 21.832 1.00 27.00 332 ALA A CA 1
ATOM 2656 C C . ALA A 1 335 ? 69.494 -7.241 21.211 1.00 30.47 332 ALA A C 1
ATOM 2657 O O . ALA A 1 335 ? 69.311 -7.578 20.063 1.00 33.21 332 ALA A O 1
ATOM 2659 N N . GLN A 1 336 ? 70.403 -7.770 22.004 1.00 31.57 333 GLN A N 1
ATOM 2660 C CA . GLN A 1 336 ? 71.319 -8.851 21.531 1.00 32.42 333 GLN A CA 1
ATOM 2661 C C . GLN A 1 336 ? 70.531 -10.178 21.420 1.00 33.00 333 GLN A C 1
ATOM 2662 O O . GLN A 1 336 ? 70.491 -10.809 20.372 1.00 32.86 333 GLN A O 1
ATOM 2668 N N . GLU A 1 337 ? 69.862 -10.526 22.499 1.00 32.92 334 GLU A N 1
ATOM 2669 C CA . GLU A 1 337 ? 68.991 -11.727 22.579 1.00 33.34 334 GLU A CA 1
ATOM 2670 C C . GLU A 1 337 ? 67.642 -11.571 21.880 1.00 30.81 334 GLU A C 1
ATOM 2671 O O . GLU A 1 337 ? 66.912 -12.527 21.656 1.00 32.79 334 GLU A O 1
ATOM 2677 N N . GLN A 1 338 ? 67.333 -10.326 21.558 1.00 30.30 335 GLN A N 1
ATOM 2678 C CA . GLN A 1 338 ? 66.128 -9.962 20.775 1.00 28.52 335 GLN A CA 1
ATOM 2679 C C . GLN A 1 338 ? 64.856 -10.341 21.478 1.00 25.01 335 GLN A C 1
ATOM 2680 O O . GLN A 1 338 ? 63.964 -11.057 20.971 1.00 28.70 335 GLN A O 1
ATOM 2686 N N . VAL A 1 339 ? 64.783 -9.881 22.689 1.00 25.54 336 VAL A N 1
ATOM 2687 C CA . VAL A 1 339 ? 63.631 -10.112 23.538 1.00 26.64 336 VAL A CA 1
ATOM 2688 C C . VAL A 1 339 ? 63.405 -8.910 24.472 1.00 24.59 336 VAL A C 1
ATOM 2689 O O . VAL A 1 339 ? 64.325 -8.275 24.964 1.00 28.20 336 VAL A O 1
ATOM 2693 N N . ILE A 1 340 ? 62.136 -8.641 24.679 1.00 23.43 337 ILE A N 1
ATOM 2694 C CA . ILE A 1 340 ? 61.686 -7.762 25.753 1.00 22.71 337 ILE A CA 1
ATOM 2695 C C . ILE A 1 340 ? 60.869 -8.590 26.742 1.00 23.85 337 ILE A C 1
ATOM 2696 O O . ILE A 1 340 ? 59.812 -9.133 26.434 1.00 22.75 337 ILE A O 1
ATOM 2701 N N . LEU A 1 341 ? 61.332 -8.605 27.981 1.00 25.05 338 LEU A N 1
ATOM 2702 C CA . LEU A 1 341 ? 60.703 -9.361 29.081 1.00 25.30 338 LEU A CA 1
ATOM 2703 C C . LEU A 1 341 ? 59.986 -8.425 30.054 1.00 24.44 338 LEU A C 1
ATOM 2704 O O . LEU A 1 341 ? 60.569 -7.422 30.459 1.00 26.38 338 LEU A O 1
ATOM 2709 N N . PHE A 1 342 ? 58.775 -8.784 30.414 1.00 23.35 339 PHE A N 1
ATOM 2710 C CA . PHE A 1 342 ? 57.929 -8.021 31.333 1.00 23.97 339 PHE A CA 1
ATOM 2711 C C . PHE A 1 342 ? 57.850 -8.663 32.700 1.00 28.82 339 PHE A C 1
ATOM 2712 O O . PHE A 1 342 ? 57.605 -9.854 32.784 1.00 29.04 339 PHE A O 1
ATOM 2720 N N . ASP A 1 343 ? 57.937 -7.833 33.724 1.00 24.90 340 ASP A N 1
ATOM 2721 C CA . ASP A 1 343 ? 57.842 -8.216 35.162 1.00 25.81 340 ASP A CA 1
ATOM 2722 C C . ASP A 1 343 ? 56.749 -7.473 35.888 1.00 27.42 340 ASP A C 1
ATOM 2723 O O . ASP A 1 343 ? 56.812 -6.298 36.201 1.00 27.66 340 ASP A O 1
ATOM 2728 N N . TYR A 1 344 ? 55.677 -8.177 36.089 1.00 27.18 341 TYR A N 1
ATOM 2729 C CA . TYR A 1 344 ? 54.433 -7.607 36.612 1.00 28.40 341 TYR A CA 1
ATOM 2730 C C . TYR A 1 344 ? 54.471 -7.302 38.138 1.00 32.29 341 TYR A C 1
ATOM 2731 O O . TYR A 1 344 ? 53.599 -6.641 38.710 1.00 32.40 341 TYR A O 1
ATOM 2740 N N . ASN A 1 345 ? 55.490 -7.843 38.750 1.00 31.31 342 ASN A N 1
ATOM 2741 C CA . ASN A 1 345 ? 55.660 -7.648 40.223 1.00 37.51 342 ASN A CA 1
ATOM 2742 C C . ASN A 1 345 ? 56.478 -6.415 40.585 1.00 41.74 342 ASN A C 1
ATOM 2743 O O . ASN A 1 345 ? 56.269 -5.822 41.648 1.00 44.59 342 ASN A O 1
ATOM 2748 N N . LYS A 1 346 ? 57.423 -6.060 39.708 1.00 37.83 343 LYS A N 1
ATOM 2749 C CA . LYS A 1 346 ? 58.314 -4.929 39.961 1.00 38.65 343 LYS A CA 1
ATOM 2750 C C . LYS A 1 346 ? 57.507 -3.642 40.210 1.00 46.21 343 LYS A C 1
ATOM 2751 O O . LYS A 1 346 ? 56.753 -3.135 39.371 1.00 45.41 343 LYS A O 1
#

Radius of gyration: 18.75 Å; Cα contacts (8 Å, |Δi|>4): 733; chains: 1; bounding box: 48×43×43 Å

Foldseek 3Di:
DAEEEEAALAFLACLDPQCVLLLVQLCVLCVVLRYDYDYFPCNNVHGPVCVVCSLVRLVSLLCLLQDPPHLYFYAAHHAPSLVNLCSCPVPPSSLVRHDAHEYEEADLVLCLLSVVSPYKYKYFDHRNRASSPQAPHPPQLVVQVSCCVVPVDDFKDFADQKWFDDDPDSGNVCHNPDTDIDGAPAKDWLAADLKWKAFEREGEPVNVVLCQDCPVPVCSVVSCVVSVSDDDLVVLAAHEYEYEYAPVLDDLVVLLCLVSVVVNVSLVGYQAYEYAQHSNRCVVSNSVSCVVDRDRHHIYIYHGQGHHIDDHHMGIGPWMWMGRNVVRMIGTDRVD

CATH classification: 3.40.50.10740 (+1 more: 3.50.30.60)

B-factor: mean 25.74, std 8.01, range [14.08, 73.71]

Organism: Streptococcus pneumoniae serotype 4 (strain ATCC BAA-334 / TIGR4) (NCBI:txid170187)

Sequence (336 aa):
VSTIGIVSLSSGIIGEDFVKHEVDLGIIQRLKDLGLNPIFLPHSLKGLDFIKDHPEARAEDLIHHAFSDDSIDILCAIGGDDTYRLLPYLFENDQLQKVIKQKIFLGFSDTTNHLLHKLGIKTFYGQSFLADICELDKELAYSLHYFKELIETGRISEIRPSDDVWYEERTDFSPTALGTPRVSHTNTGFDLLQGSAQFEGKILGGCLESSLYDIFDNSRYADSTELCQKYKLFPDLSDWEGKILLLETSEEKPKPEDFKKLLTLKDTGIFAVINGLLVGKPDETFHDDYKEALLDIIDSNIPIVYNLNVGHATPRAIVPFGVHAHVDAQEQVILFDYNK

InterPro domains:
  IPR003507 Peptidase family S66 [PIRSF028757] (3-336)
  IPR003507 Peptidase family S66 [PTHR30237] (3-337)
  IPR027461 LD-carboxypeptidase A, C-terminal domain superfamily [G3DSA:3.50.30.60] (159-343)
  IPR027461 LD-carboxypeptidase A, C-terminal domain superfamily [SSF141986] (196-335)
  IPR027478 Murein tetrapeptide carboxypeptidase, N-terminal [G3DSA:3.40.50.10740] (1-158)
  IPR029062 Class I glutamine amidotransferase-like [SSF52317] (3-166)
  IPR040449 LD-carboxypeptidase, N-terminal [PF02016] (5-128)
  IPR040921 LD-carboxypeptidase, C-terminal [PF17676] (202-330)

Secondary structure (DSSP, 8-state):
--EEEEE-SS--GGGSGGGHHHHHHHHHHHHHTT-EEEE-TTTTS-HHHHHH-HHHHHHHHHHHHH-TT---EE----S-GGGGHHHHHTTSHHHHH------EE-GGG-----TTTT---EES--IIIIIT-SS---HHHHHHHHHHHHHSS--EE---SEEEPPPS--SGGGTT-PPPEEE----EEEES-SEEEEEEEEEEHHHHHHHH--SSSTTHHHHHHHTT-SPPHHHHTTPEEEEE--TT---HHHHH--HHHHTTTGGGT-SEEEEE----TTHHHHHHHHHHHS-TTS-EEEEES-SSSBS---EESSSEEEEETTTTEEEEES--